Protein AF-A0A2V7RUS8-F1 (afdb_monomer_lite)

Secondary structure (DSSP, 8-state):
--SB-TTSPBPTTHHHHHHHHHHHHHHHHHHHHHHHHHHHHHTT---SSHHHHHHHHHHHHHHHHHHHHTTSHHHHT-S-HHHHHHHHHHHHHHHHHHHHHHHHHHS------------PPP-----SS-HHHHHHHHHHHHHHHHHHHHHHHHHHHTT-S-HHHHHHHHHHHHHHHHHHHS----------------

Foldseek 3Di:
DDQADPVRHGDPPPVVVVVVVVVVVVCCCVVVVVVVVVVVVVVPPDPPVLQVLLLLVLLLQLLVLLLVLCVDPVNCPDPCVVLSVVSNVVSVVVNVVSVVVNVCVVPPDDDDDDDDDDDDDDDDDDPDVCPVVLVSNLVSLVSSLVRSLVSSVVCVVVVSHDPVSNVVVVVVSVVVNVVSVPPDPPPPPPDDDDDDDD

pLDDT: mean 70.86, std 17.41, range [32.34, 95.06]

Radius of gyration: 31.21 Å; chains: 1; bounding box: 88×60×86 Å

Structure (mmCIF, N/CA/C/O backbone):
data_AF-A0A2V7RUS8-F1
#
_entry.id   AF-A0A2V7RUS8-F1
#
loop_
_atom_site.group_PDB
_atom_site.id
_atom_site.type_symbol
_atom_site.label_atom_id
_atom_site.label_alt_id
_atom_site.label_comp_id
_atom_site.label_asym_id
_atom_site.label_entity_id
_atom_site.label_seq_id
_atom_site.pdbx_PDB_ins_code
_atom_site.Cartn_x
_atom_site.Cartn_y
_atom_site.Cartn_z
_atom_site.occupancy
_atom_site.B_iso_or_equiv
_atom_site.auth_seq_id
_atom_site.auth_comp_id
_atom_site.auth_asym_id
_atom_site.auth_atom_id
_atom_site.pdbx_PDB_model_num
ATOM 1 N N . MET A 1 1 ? -19.591 30.022 47.724 1.00 56.00 1 MET A N 1
ATOM 2 C CA . MET A 1 1 ? -20.865 29.609 48.357 1.00 56.00 1 MET A CA 1
ATOM 3 C C . MET A 1 1 ? -20.949 30.233 49.743 1.00 56.00 1 MET A C 1
ATOM 5 O O . MET A 1 1 ? -19.912 30.255 50.400 1.00 56.00 1 MET A O 1
ATOM 9 N N . PRO A 1 2 ? -22.105 30.771 50.169 1.00 53.25 2 PRO A N 1
ATOM 10 C CA . PRO A 1 2 ? -22.238 31.429 51.469 1.00 53.25 2 PRO A CA 1
ATOM 11 C C . PRO A 1 2 ? -22.116 30.406 52.609 1.00 53.25 2 PRO A C 1
ATOM 13 O O . PRO A 1 2 ? -22.630 29.295 52.508 1.00 53.25 2 PRO A O 1
ATOM 16 N N . LEU A 1 3 ? -21.400 30.769 53.676 1.00 57.84 3 LEU A N 1
ATOM 17 C CA . LEU A 1 3 ? -21.149 29.901 54.838 1.00 57.84 3 LEU A CA 1
ATOM 18 C C . LEU A 1 3 ? -22.288 29.958 55.873 1.00 57.84 3 LEU A C 1
ATOM 20 O O . LEU A 1 3 ? -22.379 29.094 56.742 1.00 57.84 3 LEU A O 1
ATOM 24 N N . THR A 1 4 ? -23.172 30.950 55.759 1.00 52.06 4 THR A N 1
ATOM 25 C CA . THR A 1 4 ? -24.230 31.260 56.723 1.00 52.06 4 THR A CA 1
ATOM 26 C C . THR A 1 4 ? -25.514 31.692 56.013 1.00 52.06 4 THR A C 1
ATOM 28 O O . THR A 1 4 ? -25.499 32.192 54.887 1.00 52.06 4 THR A O 1
ATOM 31 N N . THR A 1 5 ? -26.648 31.468 56.673 1.00 59.06 5 THR A N 1
ATOM 32 C CA . THR A 1 5 ? -27.958 32.011 56.278 1.00 59.06 5 THR A CA 1
ATOM 33 C C . THR A 1 5 ? -28.069 33.493 56.666 1.00 59.06 5 THR A C 1
ATOM 35 O O . THR A 1 5 ? -27.255 33.996 57.441 1.00 59.06 5 THR A O 1
ATOM 38 N N . ALA A 1 6 ? -29.093 34.205 56.180 1.00 58.22 6 ALA A N 1
ATOM 39 C CA . ALA A 1 6 ? -29.338 35.615 56.526 1.00 58.22 6 ALA A CA 1
ATOM 40 C C . ALA A 1 6 ? -29.533 35.869 58.041 1.00 58.22 6 ALA A C 1
ATOM 42 O O . ALA A 1 6 ? -29.461 37.008 58.488 1.00 58.22 6 ALA A O 1
ATOM 43 N N . THR A 1 7 ? -29.748 34.811 58.832 1.00 56.00 7 THR A N 1
ATOM 44 C CA . THR A 1 7 ? -29.887 34.828 60.296 1.00 56.00 7 THR A CA 1
ATOM 45 C C . THR A 1 7 ? -28.620 34.375 61.041 1.00 56.00 7 THR A C 1
ATOM 47 O O . THR A 1 7 ? -28.644 34.249 62.261 1.00 56.00 7 THR A O 1
ATOM 50 N N . GLY A 1 8 ? -27.507 34.113 60.340 1.00 60.75 8 GLY A N 1
ATOM 51 C CA . GLY A 1 8 ? -26.228 33.689 60.930 1.00 60.75 8 GLY A CA 1
ATOM 52 C C . GLY A 1 8 ? -26.110 32.189 61.238 1.00 60.75 8 GLY A C 1
ATOM 53 O O . GLY A 1 8 ? -25.028 31.729 61.593 1.00 60.75 8 GLY A O 1
ATOM 54 N N . ALA A 1 9 ? -27.178 31.404 61.058 1.00 60.44 9 ALA A N 1
ATOM 55 C CA . ALA A 1 9 ? -27.149 29.955 61.263 1.00 60.44 9 ALA A CA 1
ATOM 56 C C . ALA A 1 9 ? -26.397 29.227 60.123 1.00 60.44 9 ALA A C 1
ATOM 58 O O . ALA A 1 9 ? -26.471 29.688 58.971 1.00 60.44 9 ALA A O 1
ATOM 59 N N . PRO A 1 10 ? -25.715 28.092 60.399 1.00 65.06 10 PRO A N 1
ATOM 60 C CA . PRO A 1 10 ? -25.088 27.259 59.373 1.00 65.06 10 PRO A CA 1
ATOM 61 C C . PRO A 1 10 ? -26.107 26.840 58.315 1.00 65.06 10 PRO A C 1
ATOM 63 O O . PRO A 1 10 ? -27.246 26.507 58.643 1.00 65.06 10 PRO A O 1
ATOM 66 N N . PHE A 1 11 ? -25.712 26.868 57.042 1.00 59.28 11 PHE A N 1
ATOM 67 C CA . PHE A 1 11 ? -26.622 26.551 55.944 1.00 59.28 11 PHE A CA 1
ATOM 68 C C . PHE A 1 11 ? -27.181 25.119 56.084 1.00 59.28 11 PHE A C 1
ATOM 70 O O . PHE A 1 11 ? -26.395 24.162 56.096 1.00 59.28 11 PHE A O 1
ATOM 77 N N . PRO A 1 12 ? -28.512 24.950 56.203 1.00 66.00 12 PRO A N 1
ATOM 78 C CA . PRO A 1 12 ? -29.113 23.649 56.447 1.00 66.00 12 PRO A CA 1
ATOM 79 C C . PRO A 1 12 ? -28.895 22.718 55.254 1.00 66.00 12 PRO A C 1
ATOM 81 O O . PRO A 1 12 ? -28.926 23.123 54.095 1.00 66.00 12 PRO A O 1
ATOM 84 N N . ALA A 1 13 ? -28.659 21.449 55.567 1.00 65.94 13 ALA A N 1
ATOM 85 C CA . ALA A 1 13 ? -28.463 20.364 54.616 1.00 65.94 13 ALA A CA 1
ATOM 86 C C . ALA A 1 13 ? -27.283 20.497 53.617 1.00 65.94 13 ALA A C 1
ATOM 88 O O . ALA A 1 13 ? -27.269 19.871 52.554 1.00 65.94 13 ALA A O 1
ATOM 89 N N . ARG A 1 14 ? -26.257 21.298 53.946 1.00 71.12 14 ARG A N 1
ATOM 90 C CA . ARG A 1 14 ? -25.062 21.496 53.100 1.00 71.12 14 ARG A CA 1
ATOM 91 C C . ARG A 1 14 ? -24.344 20.188 52.757 1.00 71.12 14 ARG A C 1
ATOM 93 O O . ARG A 1 14 ? -23.914 20.008 51.620 1.00 71.12 14 ARG A O 1
ATOM 100 N N . GLU A 1 15 ? -24.195 19.298 53.733 1.00 77.06 15 GLU A N 1
ATOM 101 C CA . GLU A 1 15 ? -23.528 18.008 53.531 1.00 77.06 15 GLU A CA 1
ATOM 102 C C . GLU A 1 15 ? -24.315 17.122 52.559 1.00 77.06 15 GLU A C 1
ATOM 104 O O . GLU A 1 15 ? -23.714 16.539 51.659 1.00 77.06 15 GLU A O 1
ATOM 109 N N . GLN A 1 16 ? -25.654 17.117 52.639 1.00 85.19 16 GLN A N 1
ATOM 110 C CA . GLN A 1 16 ? -26.503 16.416 51.672 1.00 85.19 16 GLN A CA 1
ATOM 111 C C . GLN A 1 16 ? -26.370 17.010 50.263 1.00 85.19 16 GLN A C 1
ATOM 113 O O . GLN A 1 16 ? -26.278 16.260 49.295 1.00 85.19 16 GLN A O 1
ATOM 118 N N . ILE A 1 17 ? -26.319 18.339 50.122 1.00 84.19 17 ILE A N 1
ATOM 119 C CA . ILE A 1 17 ? -26.185 18.994 48.809 1.00 84.19 17 ILE A CA 1
ATOM 120 C C . ILE A 1 17 ? -24.837 18.666 48.165 1.00 84.19 17 ILE A C 1
ATOM 122 O O . ILE A 1 17 ? -24.788 18.355 46.975 1.00 84.19 17 ILE A O 1
ATOM 126 N N . ILE A 1 18 ? -23.744 18.708 48.933 1.00 84.06 18 ILE A N 1
ATOM 127 C CA . ILE A 1 18 ? -22.408 18.360 48.431 1.00 84.06 18 ILE A CA 1
ATOM 128 C C . ILE A 1 18 ? -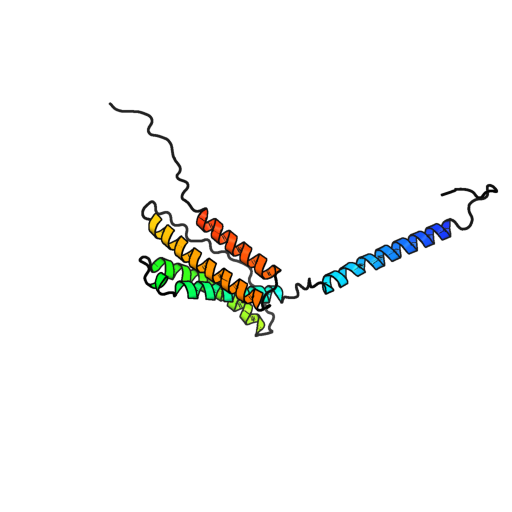22.364 16.888 48.025 1.00 84.06 18 ILE A C 1
ATOM 130 O O . ILE A 1 18 ? -21.864 16.580 46.946 1.00 84.06 18 ILE A O 1
ATOM 134 N N . PHE A 1 19 ? -22.938 16.001 48.839 1.00 87.88 19 PHE A N 1
ATOM 135 C CA . PHE A 1 19 ? -23.022 14.577 48.534 1.00 87.88 19 PHE A CA 1
ATOM 136 C C . PHE A 1 19 ? -23.808 14.312 47.242 1.00 87.88 19 PHE A C 1
ATOM 138 O O . PHE A 1 19 ? -23.308 13.640 46.344 1.00 87.88 19 PHE A O 1
ATOM 145 N N . ILE A 1 20 ? -24.997 14.907 47.097 1.00 90.31 20 ILE A N 1
ATOM 146 C CA . ILE A 1 20 ? -25.827 14.765 45.892 1.00 90.31 20 ILE A CA 1
ATOM 147 C C . ILE A 1 20 ? -25.106 15.339 44.669 1.00 90.31 20 ILE A C 1
ATOM 149 O O . ILE A 1 20 ? -25.063 14.690 43.628 1.00 90.31 20 ILE A O 1
ATOM 153 N N . THR A 1 21 ? -24.488 16.517 44.787 1.00 91.12 21 THR A N 1
ATOM 154 C CA . THR A 1 21 ? -23.749 17.147 43.679 1.00 91.12 21 THR A CA 1
ATOM 155 C C . THR A 1 21 ? -22.555 16.292 43.251 1.00 91.12 21 THR A C 1
ATOM 157 O O . THR A 1 21 ? -22.338 16.100 42.056 1.00 91.12 21 THR A O 1
ATOM 160 N N . PHE A 1 22 ? -21.812 15.727 44.208 1.00 91.31 22 PHE A N 1
ATOM 161 C CA . PHE A 1 22 ? -20.717 14.797 43.933 1.00 91.31 22 PHE A CA 1
ATOM 162 C C . PHE A 1 22 ? -21.213 13.532 43.225 1.00 91.31 22 PHE A C 1
ATOM 164 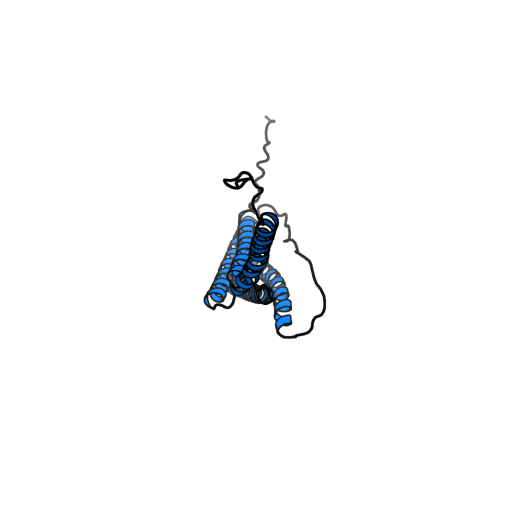O O . PHE A 1 22 ? -20.649 13.156 42.201 1.00 91.31 22 PHE A O 1
ATOM 171 N N . CYS A 1 23 ? -22.292 12.911 43.713 1.00 93.75 23 CYS A N 1
ATOM 172 C CA . CYS A 1 23 ? -22.904 11.751 43.066 1.00 93.75 23 CYS A CA 1
ATOM 173 C C . CYS A 1 23 ? -23.359 12.064 41.637 1.00 93.75 23 CYS A C 1
ATOM 175 O O . CYS A 1 23 ? -23.114 11.263 40.741 1.00 93.75 23 CYS A O 1
ATOM 177 N N . VAL A 1 24 ? -23.976 13.227 41.404 1.00 93.06 24 VAL A N 1
ATOM 178 C CA . VAL A 1 24 ? -24.402 13.657 40.065 1.00 93.06 24 VAL A CA 1
ATOM 179 C C . VAL A 1 24 ? -23.196 13.806 39.139 1.00 93.06 24 VAL A C 1
ATOM 181 O O . VAL A 1 24 ? -23.204 13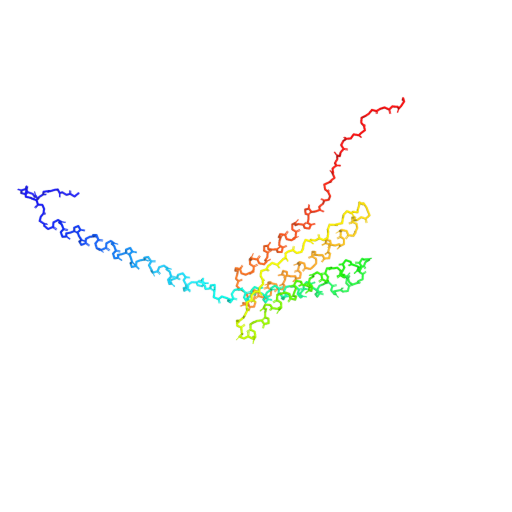.214 38.065 1.00 93.06 24 VAL A O 1
ATOM 184 N N . ILE A 1 25 ? -22.140 14.514 39.559 1.00 91.38 25 ILE A N 1
ATOM 185 C CA . ILE A 1 25 ? -20.908 14.668 38.766 1.00 91.38 25 ILE A CA 1
ATOM 186 C C . ILE A 1 25 ? -20.277 13.299 38.478 1.00 91.38 25 ILE A C 1
ATOM 188 O O . ILE A 1 25 ? -19.949 12.999 37.331 1.00 91.38 25 ILE A O 1
ATOM 192 N N . PHE A 1 26 ? -20.151 12.444 39.494 1.00 89.94 26 PHE A N 1
ATOM 193 C CA . PHE A 1 26 ? -19.573 11.110 39.357 1.00 89.94 26 PHE A CA 1
ATOM 194 C C . PHE A 1 26 ? -20.364 10.257 38.365 1.00 89.94 26 PHE A C 1
ATOM 196 O O . PHE A 1 26 ? -19.780 9.705 37.439 1.00 89.94 26 PHE A O 1
ATOM 203 N N . VAL A 1 27 ? -21.693 10.210 38.492 1.00 89.12 27 VAL A N 1
ATOM 204 C CA . VAL A 1 27 ? -22.563 9.497 37.550 1.00 89.12 27 VAL A CA 1
ATOM 205 C C . VAL A 1 27 ? -22.441 10.095 36.154 1.00 89.12 27 VAL A C 1
ATOM 207 O O . VAL A 1 27 ? -22.305 9.336 35.206 1.00 89.12 27 VAL A O 1
ATOM 210 N N . THR A 1 28 ? -22.410 11.421 35.992 1.00 87.44 28 THR A N 1
ATOM 211 C CA . THR A 1 28 ? -22.243 12.018 34.657 1.00 87.44 28 THR A CA 1
ATOM 212 C C . THR A 1 28 ? -20.909 11.646 34.022 1.00 87.44 28 THR A C 1
ATOM 214 O O . THR A 1 28 ? -20.895 11.280 32.854 1.00 87.44 28 THR A O 1
ATOM 217 N N . LEU A 1 29 ? -19.811 11.633 34.781 1.00 82.56 29 LEU A N 1
ATOM 218 C CA . LEU A 1 29 ? -18.492 11.265 34.264 1.00 82.56 29 LEU A CA 1
ATOM 219 C C . LEU A 1 29 ? -18.396 9.761 33.964 1.00 82.56 29 LEU A C 1
ATOM 221 O O . LEU A 1 29 ? -17.855 9.367 32.931 1.00 82.56 29 LEU A O 1
ATOM 225 N N . VAL A 1 30 ? -18.971 8.920 34.828 1.00 80.81 30 VAL A N 1
ATOM 226 C CA . VAL A 1 30 ? -18.982 7.455 34.687 1.00 80.81 30 VAL A CA 1
ATOM 227 C C . VAL A 1 30 ? -19.970 6.979 33.627 1.00 80.81 30 VAL A C 1
ATOM 229 O O . VAL A 1 30 ? -19.758 5.915 33.064 1.00 80.81 30 VAL A O 1
ATOM 232 N N . LEU A 1 31 ? -21.019 7.742 33.315 1.00 72.50 31 LEU A N 1
ATOM 233 C CA . LEU A 1 31 ? -21.982 7.415 32.260 1.00 72.50 31 LEU A CA 1
ATOM 234 C C . LEU A 1 31 ? -21.555 8.003 30.901 1.00 72.50 31 LEU A C 1
ATOM 236 O O . LEU A 1 31 ? -21.716 7.348 29.873 1.00 72.50 31 LEU A O 1
ATOM 240 N N . GLN A 1 32 ? -20.931 9.189 30.872 1.00 66.75 32 GLN A N 1
ATOM 241 C CA . GLN A 1 32 ? -20.385 9.788 29.642 1.00 66.75 32 GLN A CA 1
ATOM 242 C C . GLN A 1 32 ? -19.122 9.076 29.142 1.00 66.75 32 GLN A C 1
ATOM 244 O O . GLN A 1 32 ? -18.987 8.866 27.936 1.00 66.75 32 GLN A O 1
ATOM 249 N N . GLY A 1 33 ? -18.225 8.651 30.039 1.00 70.50 33 GLY A N 1
ATOM 250 C CA . GLY A 1 33 ? -17.005 7.911 29.685 1.00 70.50 33 GLY A CA 1
ATOM 251 C C . GLY A 1 33 ? -17.248 6.684 28.786 1.00 70.50 33 GLY A C 1
ATOM 252 O O . GLY A 1 33 ? -16.671 6.602 27.700 1.00 70.50 33 GLY A O 1
ATOM 253 N N . PRO A 1 34 ? -18.144 5.754 29.159 1.00 68.38 34 PRO A N 1
ATOM 254 C CA . PRO A 1 34 ? -18.472 4.578 28.364 1.00 68.38 34 PRO A CA 1
ATOM 255 C C . PRO A 1 34 ? -19.447 4.859 27.218 1.00 68.38 34 PRO A C 1
ATOM 257 O O . PRO A 1 34 ? -19.786 3.917 26.519 1.00 68.38 34 PRO A O 1
ATOM 260 N N . THR A 1 35 ? -19.889 6.101 26.981 1.00 65.50 35 THR A N 1
ATOM 261 C CA . THR A 1 35 ? -20.728 6.436 25.812 1.00 65.50 35 THR A CA 1
ATOM 262 C C . THR A 1 35 ? -19.876 6.700 24.560 1.00 65.50 35 THR A C 1
ATOM 264 O O . THR A 1 35 ? -20.297 6.394 23.446 1.00 65.50 35 THR A O 1
ATOM 267 N N . LEU A 1 36 ? -18.632 7.172 24.724 1.00 61.19 36 LEU A N 1
ATOM 268 C CA . LEU A 1 36 ? -17.697 7.387 23.608 1.00 61.19 36 LEU A CA 1
ATOM 269 C C . LEU A 1 36 ? -17.127 6.080 23.033 1.00 61.19 36 LEU A C 1
ATOM 271 O O . LEU A 1 36 ? -16.938 5.978 21.824 1.00 61.19 36 LEU A O 1
ATOM 275 N N . ALA A 1 37 ? -16.893 5.063 23.866 1.00 59.38 37 ALA A N 1
ATOM 276 C CA . ALA A 1 37 ? -16.351 3.773 23.429 1.00 59.38 37 ALA A CA 1
ATOM 277 C C . ALA A 1 37 ? -17.261 2.994 22.440 1.00 59.38 37 ALA A C 1
ATOM 279 O O . ALA A 1 37 ? -16.766 2.567 21.396 1.00 59.38 37 ALA A O 1
ATOM 280 N N . PRO A 1 38 ? -18.574 2.805 22.684 1.00 62.03 38 PRO A N 1
ATOM 281 C CA . PRO A 1 38 ? -19.476 2.156 21.738 1.00 62.03 38 PRO A CA 1
ATOM 282 C C . PRO A 1 38 ? -19.765 3.035 20.518 1.00 62.03 38 PRO A C 1
ATOM 284 O O . PRO A 1 38 ? -19.912 2.492 19.430 1.00 62.03 38 PRO A O 1
ATOM 287 N N . LEU A 1 39 ? -19.770 4.368 20.653 1.00 66.69 39 LEU A N 1
ATOM 288 C CA . LEU A 1 39 ? -19.953 5.283 19.522 1.00 66.69 39 LEU A CA 1
ATOM 289 C C . LEU A 1 39 ? -18.746 5.266 18.567 1.00 66.69 39 LEU A C 1
ATOM 291 O O . LEU A 1 39 ? -18.934 5.225 17.357 1.00 66.69 39 LEU A O 1
ATOM 295 N N . ALA A 1 40 ? -17.517 5.193 19.091 1.00 62.28 40 ALA A N 1
ATOM 296 C CA . ALA A 1 40 ? -16.303 4.991 18.292 1.00 62.28 40 ALA A CA 1
ATOM 297 C C . ALA A 1 40 ? -16.259 3.601 17.626 1.00 62.28 40 ALA A C 1
ATOM 299 O O . ALA A 1 40 ? -15.818 3.474 16.484 1.00 62.28 40 ALA A O 1
ATOM 300 N N . ARG A 1 41 ? -16.771 2.561 18.304 1.00 56.78 41 ARG A N 1
ATOM 301 C CA . ARG A 1 41 ? -16.945 1.220 17.711 1.00 56.78 41 ARG A CA 1
ATOM 302 C C . ARG A 1 41 ? -18.024 1.199 16.626 1.00 56.78 41 ARG A C 1
ATOM 304 O O . ARG A 1 41 ? -17.898 0.437 15.672 1.00 56.78 41 ARG A O 1
ATOM 311 N N . TRP A 1 42 ? -19.060 2.029 16.750 1.00 64.19 42 TRP A N 1
ATOM 312 C CA . TRP A 1 42 ? -20.114 2.186 15.745 1.00 64.19 42 TRP A CA 1
ATOM 313 C C . TRP A 1 42 ? -19.644 3.004 14.532 1.00 64.19 42 TRP A C 1
ATOM 315 O O . TRP A 1 42 ? -20.070 2.730 13.416 1.00 64.19 42 TRP A O 1
ATOM 325 N N . LEU A 1 43 ? -18.691 3.926 14.725 1.00 60.16 43 LEU A N 1
ATOM 326 C CA . LEU A 1 43 ? -18.064 4.727 13.664 1.00 60.16 43 LEU A CA 1
ATOM 327 C C . LEU A 1 43 ? -17.031 3.967 12.803 1.00 60.16 43 LEU A C 1
ATOM 329 O O . LEU A 1 43 ? -16.377 4.579 11.964 1.00 60.16 43 LEU A O 1
ATOM 333 N N . GLY A 1 44 ? -16.875 2.650 12.983 1.00 49.84 44 GLY A N 1
ATOM 334 C CA . GLY A 1 44 ? -16.077 1.820 12.074 1.00 49.84 44 GLY A CA 1
ATOM 335 C C . GLY A 1 44 ? -14.615 1.605 12.466 1.00 49.84 44 GLY A C 1
ATOM 336 O O . GLY A 1 44 ? -13.825 1.195 11.624 1.00 49.84 44 GLY A O 1
ATOM 337 N N . ILE A 1 45 ? -14.233 1.790 13.733 1.00 51.09 45 ILE A N 1
ATOM 338 C CA . ILE A 1 45 ? -12.976 1.214 14.244 1.00 51.09 45 ILE A CA 1
ATOM 339 C C . ILE A 1 45 ? -13.292 -0.183 14.791 1.00 51.09 45 ILE A C 1
ATOM 341 O O . ILE A 1 45 ? -13.445 -0.399 15.993 1.00 51.09 45 ILE A O 1
ATOM 345 N N . ARG A 1 46 ? -13.448 -1.139 13.876 1.00 44.38 46 ARG A N 1
ATOM 346 C CA . ARG A 1 46 ? -13.388 -2.578 14.162 1.00 44.38 46 ARG A CA 1
ATOM 347 C C . ARG A 1 46 ? -12.177 -3.134 13.431 1.00 44.38 46 ARG A C 1
ATOM 349 O O . ARG A 1 46 ? -12.268 -3.533 12.276 1.00 44.38 46 ARG A O 1
ATOM 356 N N . SER A 1 47 ? -11.039 -3.167 14.119 1.00 50.66 47 SER A N 1
ATOM 357 C CA . SER A 1 47 ? -9.881 -3.978 13.736 1.00 50.66 47 SER A CA 1
ATOM 358 C C . SER A 1 47 ? -10.151 -5.456 14.065 1.00 50.66 47 SER A C 1
ATOM 360 O O . SER A 1 47 ? -9.418 -6.078 14.829 1.00 50.66 47 SER A O 1
ATOM 362 N N . ASP A 1 48 ? -11.250 -6.013 13.558 1.00 49.81 48 ASP A N 1
ATOM 363 C CA . ASP A 1 48 ? -11.654 -7.395 13.841 1.00 49.81 48 ASP A CA 1
ATOM 364 C C . ASP A 1 48 ? -11.033 -8.340 12.800 1.00 49.81 48 ASP A C 1
ATOM 366 O O . ASP A 1 48 ? -11.781 -8.946 12.046 1.00 49.81 48 ASP A O 1
ATOM 370 N N . GLY A 1 49 ? -9.700 -8.409 12.661 1.00 57.09 49 GLY A N 1
ATOM 371 C CA . GLY A 1 49 ? -8.983 -9.321 11.733 1.00 57.09 49 GLY A CA 1
ATOM 372 C C . GLY A 1 49 ? -9.222 -9.095 10.227 1.00 57.09 49 GLY A C 1
ATOM 373 O O . GLY A 1 49 ? -8.343 -9.321 9.405 1.00 57.09 49 GLY A O 1
ATOM 374 N N . ARG A 1 50 ? -10.366 -8.517 9.865 1.00 65.06 50 ARG A N 1
ATOM 375 C CA . ARG A 1 50 ? -10.827 -8.208 8.521 1.00 65.06 50 ARG A CA 1
ATOM 376 C C . ARG A 1 50 ? -9.901 -7.218 7.821 1.00 65.06 50 ARG A C 1
ATOM 378 O O . ARG A 1 50 ? -9.706 -7.333 6.624 1.00 65.06 50 ARG A O 1
ATOM 385 N N . ALA A 1 51 ? -9.277 -6.308 8.572 1.00 69.69 51 ALA A N 1
ATOM 386 C CA . ALA A 1 51 ? -8.274 -5.384 8.047 1.00 69.69 51 ALA A CA 1
ATOM 387 C C . ALA A 1 51 ? -6.945 -6.080 7.698 1.00 69.69 51 ALA A C 1
ATOM 389 O O . ALA A 1 51 ? -6.332 -5.739 6.693 1.00 69.69 51 ALA A O 1
ATOM 390 N N . GLU A 1 52 ? -6.502 -7.061 8.494 1.00 73.00 52 GLU A N 1
ATOM 391 C CA . GLU A 1 52 ? -5.286 -7.846 8.202 1.00 73.00 52 GLU A CA 1
ATOM 392 C C . GLU A 1 52 ? -5.503 -8.733 6.977 1.00 73.00 52 GLU A C 1
ATOM 394 O O . GLU A 1 52 ? -4.671 -8.811 6.076 1.00 73.00 52 GLU A O 1
ATOM 399 N N . ASP A 1 53 ? -6.685 -9.330 6.923 1.00 76.00 53 ASP A N 1
ATOM 400 C CA . ASP A 1 53 ? -7.199 -10.080 5.798 1.00 76.00 53 ASP A CA 1
ATOM 401 C C . ASP A 1 53 ? -7.257 -9.203 4.530 1.00 76.00 53 ASP A C 1
ATOM 403 O O . ASP A 1 53 ? -6.725 -9.570 3.483 1.00 76.00 53 ASP A O 1
ATOM 407 N N . GLU A 1 54 ? -7.938 -8.053 4.587 1.00 83.44 54 GLU A N 1
ATOM 408 C CA . GLU A 1 54 ? -8.042 -7.099 3.470 1.00 83.44 54 GLU A CA 1
ATOM 409 C C . GLU A 1 54 ? -6.654 -6.641 3.008 1.00 83.44 54 GLU A C 1
ATOM 411 O O . GLU A 1 54 ? -6.400 -6.559 1.806 1.00 83.44 54 GLU A O 1
ATOM 416 N N . GLU A 1 55 ? -5.730 -6.418 3.945 1.00 86.38 55 GLU A N 1
ATOM 417 C CA . GLU A 1 55 ? -4.338 -6.084 3.657 1.00 86.38 55 GLU A CA 1
ATOM 418 C C . GLU A 1 55 ? -3.610 -7.217 2.917 1.00 86.38 55 GLU A C 1
ATOM 420 O O . GLU A 1 55 ? -2.923 -6.946 1.927 1.00 86.38 55 GLU A O 1
ATOM 425 N N . ALA A 1 56 ? -3.774 -8.477 3.328 1.00 86.06 56 ALA A N 1
ATOM 426 C CA . ALA A 1 56 ? -3.163 -9.621 2.648 1.00 86.06 56 ALA A CA 1
ATOM 427 C C . ALA A 1 56 ? -3.660 -9.752 1.198 1.00 86.06 56 ALA A C 1
ATOM 429 O O . ALA A 1 56 ? -2.845 -9.860 0.272 1.00 86.06 56 ALA A O 1
ATOM 430 N N . HIS A 1 57 ? -4.975 -9.653 0.991 1.00 87.94 57 HIS A N 1
ATOM 431 C CA . HIS A 1 57 ? -5.593 -9.680 -0.334 1.00 87.94 57 HIS A CA 1
ATOM 432 C C . HIS A 1 57 ? -5.113 -8.525 -1.224 1.00 87.94 57 HIS A C 1
ATOM 434 O O . HIS A 1 57 ? -4.727 -8.726 -2.381 1.00 87.94 57 HIS A O 1
ATOM 440 N N . ALA A 1 58 ? -5.074 -7.311 -0.669 1.00 90.69 58 ALA A N 1
ATOM 441 C CA . ALA A 1 58 ? -4.602 -6.120 -1.362 1.00 90.69 58 ALA A CA 1
ATOM 442 C C . ALA A 1 58 ? -3.134 -6.248 -1.783 1.00 90.69 58 ALA A C 1
ATOM 444 O O . ALA A 1 58 ? -2.782 -5.969 -2.932 1.00 90.69 58 ALA A O 1
ATOM 445 N N . ARG A 1 59 ? -2.266 -6.715 -0.874 1.00 90.25 59 ARG A N 1
ATOM 446 C CA . ARG A 1 59 ? -0.833 -6.900 -1.144 1.00 90.25 59 ARG A CA 1
ATOM 447 C C . ARG A 1 59 ? -0.578 -7.994 -2.177 1.00 90.25 59 ARG A C 1
ATOM 449 O O . ARG A 1 59 ? 0.334 -7.840 -2.992 1.00 90.25 59 ARG A O 1
ATOM 456 N N . LEU A 1 60 ? -1.361 -9.074 -2.167 1.00 90.25 60 LEU A N 1
ATOM 457 C CA . LEU A 1 60 ? -1.277 -10.121 -3.184 1.00 90.25 60 LEU A CA 1
ATOM 458 C C . LEU A 1 60 ? -1.657 -9.575 -4.564 1.00 90.25 60 LEU A C 1
ATOM 460 O O . LEU A 1 60 ? -0.856 -9.663 -5.494 1.00 90.25 60 LEU A O 1
ATOM 464 N N . THR A 1 61 ? -2.825 -8.943 -4.668 1.00 92.12 61 THR A N 1
ATOM 465 C CA . THR A 1 61 ? -3.348 -8.388 -5.925 1.00 92.12 61 THR A CA 1
ATOM 466 C C . THR A 1 61 ? -2.409 -7.330 -6.507 1.00 92.12 61 THR A C 1
ATOM 468 O O . THR A 1 61 ? -2.083 -7.364 -7.695 1.00 92.12 61 THR A O 1
ATOM 471 N N . ALA A 1 62 ? -1.887 -6.429 -5.667 1.00 91.88 62 ALA A N 1
ATOM 472 C CA . ALA A 1 62 ? -0.896 -5.443 -6.085 1.00 91.88 62 ALA A CA 1
ATOM 473 C C . ALA A 1 62 ? 0.378 -6.118 -6.626 1.00 91.88 62 ALA A C 1
ATOM 475 O O . ALA A 1 62 ? 0.852 -5.777 -7.711 1.00 91.88 62 ALA A O 1
ATOM 476 N N . ALA A 1 63 ? 0.914 -7.119 -5.916 1.00 89.75 63 ALA A N 1
ATOM 477 C CA . ALA A 1 63 ? 2.109 -7.839 -6.353 1.00 89.75 63 ALA A CA 1
ATOM 478 C C . ALA A 1 63 ? 1.896 -8.584 -7.684 1.00 89.75 63 ALA A C 1
ATOM 480 O O . ALA A 1 63 ? 2.801 -8.614 -8.523 1.00 89.75 63 ALA A O 1
ATOM 481 N N . GLU A 1 64 ? 0.716 -9.165 -7.900 1.00 91.00 64 GLU A N 1
ATOM 482 C CA . GLU A 1 64 ? 0.339 -9.803 -9.164 1.00 91.00 64 GLU A CA 1
ATOM 483 C C . GLU A 1 64 ? 0.241 -8.793 -10.311 1.00 91.00 64 GLU A C 1
ATOM 485 O O . GLU A 1 64 ? 0.775 -9.048 -11.394 1.00 91.00 64 GLU A O 1
ATOM 490 N N . ALA A 1 65 ? -0.347 -7.620 -10.067 1.00 93.94 65 ALA A N 1
ATOM 491 C CA . ALA A 1 65 ? -0.398 -6.534 -11.042 1.00 93.94 65 ALA A CA 1
ATOM 492 C C . ALA A 1 65 ? 1.008 -6.049 -11.437 1.00 93.94 65 ALA A C 1
ATOM 494 O O . ALA A 1 65 ? 1.308 -5.916 -12.627 1.00 93.94 65 ALA A O 1
ATOM 495 N N . GLY A 1 66 ? 1.910 -5.882 -10.464 1.00 91.06 66 GLY A N 1
ATOM 496 C CA . GLY A 1 66 ? 3.316 -5.554 -10.718 1.00 91.06 66 GLY A CA 1
ATOM 497 C C . GLY A 1 66 ? 4.035 -6.625 -11.548 1.00 91.06 66 GLY A C 1
ATOM 498 O O . GLY A 1 66 ? 4.759 -6.312 -12.496 1.00 91.06 66 GLY A O 1
ATOM 499 N N . LEU A 1 67 ? 3.809 -7.909 -11.247 1.00 89.69 67 LEU A N 1
ATOM 500 C CA . LEU A 1 67 ? 4.363 -9.026 -12.021 1.00 89.69 67 LEU A CA 1
ATOM 501 C C . LEU A 1 67 ? 3.819 -9.075 -13.453 1.00 89.69 67 LEU A C 1
ATOM 503 O O . LEU A 1 67 ? 4.585 -9.351 -14.380 1.00 89.69 67 LEU A O 1
ATOM 507 N N . LYS A 1 68 ? 2.525 -8.797 -13.641 1.00 91.31 68 LYS A N 1
ATOM 508 C CA . LYS A 1 68 ? 1.888 -8.709 -14.960 1.00 91.31 68 LYS A CA 1
ATOM 509 C C . LYS A 1 68 ? 2.492 -7.571 -15.783 1.00 91.31 68 LYS A C 1
ATOM 511 O O . LYS A 1 68 ? 2.778 -7.771 -16.960 1.00 91.31 68 LYS A O 1
ATOM 516 N N . ALA A 1 69 ? 2.774 -6.426 -15.161 1.00 90.12 69 ALA A N 1
ATOM 517 C CA . ALA A 1 69 ? 3.424 -5.296 -15.824 1.00 90.12 69 ALA A CA 1
ATOM 518 C C . ALA A 1 69 ? 4.841 -5.634 -16.326 1.00 90.12 69 ALA A C 1
ATOM 520 O O . ALA A 1 69 ? 5.202 -5.257 -17.440 1.00 90.12 69 ALA A O 1
ATOM 521 N N . LEU A 1 70 ? 5.619 -6.427 -15.575 1.00 86.25 70 LEU A N 1
ATOM 522 C CA . LEU A 1 70 ? 6.922 -6.946 -16.032 1.00 86.25 70 LEU A CA 1
ATOM 523 C C . LEU A 1 70 ? 6.839 -7.984 -17.164 1.00 86.25 70 LEU A C 1
ATOM 525 O O . LEU A 1 70 ? 7.870 -8.370 -17.723 1.00 86.25 70 LEU A O 1
ATOM 529 N N . GLY A 1 71 ? 5.650 -8.526 -17.422 1.00 81.19 71 GLY A N 1
ATOM 530 C CA . GLY A 1 71 ? 5.376 -9.432 -18.536 1.00 81.19 71 GLY A CA 1
ATOM 531 C C . GLY A 1 71 ? 4.949 -8.707 -19.812 1.00 81.19 71 GLY A C 1
ATOM 532 O O . GLY A 1 71 ? 4.683 -9.366 -20.812 1.00 81.19 71 GLY A O 1
ATOM 533 N N . SER A 1 72 ? 4.863 -7.372 -19.792 1.00 80.31 72 SER A N 1
ATOM 534 C CA . SER A 1 72 ? 4.585 -6.582 -20.992 1.00 80.31 72 SER A CA 1
ATOM 535 C C . SER A 1 72 ? 5.694 -6.759 -22.037 1.00 80.31 72 SER A C 1
ATOM 537 O O . SER A 1 72 ? 6.850 -7.037 -21.699 1.00 80.31 72 SER A O 1
ATOM 539 N N . ALA A 1 73 ? 5.339 -6.621 -23.318 1.00 64.31 73 ALA A N 1
ATOM 540 C CA . ALA A 1 73 ? 6.278 -6.788 -24.429 1.00 64.31 73 ALA A CA 1
ATOM 541 C C . ALA A 1 73 ? 7.480 -5.831 -24.315 1.00 64.31 73 ALA A C 1
ATOM 543 O O . ALA A 1 73 ? 8.612 -6.252 -24.517 1.00 64.31 73 ALA A O 1
ATOM 544 N N . GLU A 1 74 ? 7.236 -4.594 -23.873 1.00 70.25 74 GLU A N 1
ATOM 545 C CA . GLU A 1 74 ? 8.252 -3.555 -23.661 1.00 70.25 74 GLU A CA 1
ATOM 546 C C . GLU A 1 74 ? 9.326 -3.965 -22.640 1.00 70.25 74 GLU A C 1
ATOM 548 O O . GLU A 1 74 ? 10.509 -3.711 -22.835 1.00 70.25 74 GLU A O 1
ATOM 553 N N . VAL A 1 75 ? 8.935 -4.664 -21.572 1.00 72.38 75 VAL A N 1
ATOM 554 C CA . VAL A 1 75 ? 9.870 -5.153 -20.548 1.00 72.38 75 VAL A CA 1
ATOM 555 C C . VAL A 1 75 ? 10.499 -6.494 -20.939 1.00 72.38 75 VAL A C 1
ATOM 557 O O . VAL A 1 75 ? 11.616 -6.816 -20.532 1.00 72.38 75 VAL A O 1
ATOM 560 N N . THR A 1 76 ? 9.778 -7.304 -21.713 1.00 70.00 76 THR A N 1
ATOM 561 C CA . THR A 1 76 ? 10.239 -8.628 -22.150 1.00 70.00 76 THR A CA 1
ATOM 562 C C . THR A 1 76 ? 11.344 -8.530 -23.199 1.00 70.00 76 THR A C 1
ATOM 564 O O . THR A 1 76 ? 12.234 -9.377 -23.193 1.00 70.00 76 THR A O 1
ATOM 567 N N . ASP A 1 77 ? 11.325 -7.483 -24.024 1.00 73.38 77 ASP A N 1
ATOM 568 C CA . ASP A 1 77 ? 12.335 -7.202 -25.054 1.00 73.38 77 ASP A CA 1
ATOM 569 C C . ASP A 1 77 ? 13.484 -6.298 -24.550 1.00 73.38 77 ASP A C 1
ATOM 571 O O . ASP A 1 77 ? 14.267 -5.748 -25.323 1.00 73.38 77 ASP A O 1
ATOM 575 N N . SER A 1 78 ? 13.594 -6.115 -23.227 1.00 76.25 78 SER A N 1
ATOM 576 C CA . SER A 1 78 ? 14.662 -5.316 -22.617 1.00 76.25 78 SER A CA 1
ATOM 577 C C . SER A 1 78 ? 16.044 -5.937 -22.863 1.00 76.25 78 SER A C 1
ATOM 579 O O . SER A 1 78 ? 16.226 -7.155 -22.790 1.00 76.25 78 SER A O 1
ATOM 581 N N . GLN A 1 79 ? 17.054 -5.077 -23.047 1.00 77.88 79 GLN A N 1
ATOM 582 C CA . GLN A 1 79 ? 18.470 -5.464 -23.144 1.00 77.88 79 GLN A CA 1
ATOM 583 C C . GLN A 1 79 ? 19.004 -6.193 -21.900 1.00 77.88 79 GLN A C 1
ATOM 585 O O . GLN A 1 79 ? 20.069 -6.805 -21.976 1.00 77.88 79 GLN A O 1
ATOM 590 N N . TYR A 1 80 ? 18.286 -6.143 -20.773 1.00 78.69 80 TYR A N 1
ATOM 591 C CA . TYR A 1 80 ? 18.709 -6.727 -19.499 1.00 78.69 80 TYR A CA 1
ATOM 592 C C . TYR A 1 80 ? 17.646 -7.690 -18.928 1.00 78.69 80 TYR A C 1
ATOM 594 O O . TYR A 1 80 ? 17.039 -7.427 -17.880 1.00 78.69 80 TYR A O 1
ATOM 602 N N . PRO A 1 81 ? 17.395 -8.846 -19.576 1.00 78.62 81 PRO A N 1
ATOM 603 C CA . PRO A 1 81 ? 16.371 -9.802 -19.145 1.00 78.62 81 PRO A CA 1
ATOM 604 C C . PRO A 1 81 ? 16.647 -10.410 -17.757 1.00 78.62 81 PRO A C 1
ATOM 606 O O . PRO A 1 81 ? 15.739 -10.941 -17.107 1.00 78.62 81 PRO A O 1
ATOM 609 N N . GLU A 1 82 ? 17.889 -10.347 -17.271 1.00 77.62 82 GLU A N 1
ATOM 610 C CA . GLU A 1 82 ? 18.265 -10.722 -15.909 1.00 77.62 82 GLU A CA 1
ATOM 611 C C . GLU A 1 82 ? 17.604 -9.842 -14.844 1.00 77.62 82 GLU A C 1
ATOM 613 O O . GLU A 1 82 ? 17.183 -10.369 -13.813 1.00 77.62 82 GLU A O 1
ATOM 618 N N . ILE A 1 83 ? 17.419 -8.546 -15.116 1.00 81.12 83 ILE A N 1
ATOM 619 C CA . ILE A 1 83 ? 16.763 -7.602 -14.204 1.00 81.12 83 ILE A CA 1
ATOM 620 C C . ILE A 1 83 ? 15.280 -7.961 -14.069 1.00 81.12 83 ILE A C 1
ATOM 622 O O . ILE A 1 83 ? 14.757 -8.076 -12.957 1.00 81.12 83 ILE A O 1
ATOM 626 N N . ALA A 1 84 ? 14.618 -8.249 -15.195 1.00 81.06 84 ALA A N 1
ATOM 627 C CA . ALA A 1 84 ? 13.242 -8.745 -15.226 1.00 81.06 84 ALA A CA 1
ATOM 628 C C . ALA A 1 84 ? 13.084 -10.025 -14.404 1.00 81.06 84 ALA A C 1
ATOM 630 O O . ALA A 1 84 ? 12.160 -10.158 -13.600 1.00 81.06 84 ALA A O 1
ATOM 631 N N . ARG A 1 85 ? 14.003 -10.976 -14.590 1.00 79.81 85 ARG A N 1
ATOM 632 C CA . ARG A 1 85 ? 13.990 -12.260 -13.886 1.00 79.81 85 ARG A CA 1
ATOM 633 C C . ARG A 1 85 ? 14.173 -12.076 -12.383 1.00 79.81 85 ARG A C 1
ATOM 635 O O . ARG A 1 85 ? 13.413 -12.666 -11.614 1.00 79.81 85 ARG A O 1
ATOM 642 N N . TYR A 1 86 ? 15.126 -11.236 -11.984 1.00 79.56 86 TYR A N 1
ATOM 643 C CA . TYR A 1 86 ? 15.395 -10.906 -10.589 1.00 79.56 86 TYR A CA 1
ATOM 644 C C . TYR A 1 86 ? 14.167 -10.284 -9.911 1.00 79.56 86 TYR A C 1
ATOM 646 O O . TYR A 1 86 ? 13.697 -10.795 -8.889 1.00 79.56 86 TYR A O 1
ATOM 654 N N . LEU A 1 87 ? 13.583 -9.242 -10.516 1.00 81.19 87 LEU A N 1
ATOM 655 C CA . LEU A 1 87 ? 12.383 -8.589 -9.992 1.00 81.19 87 LEU A CA 1
ATOM 656 C C . LEU A 1 87 ? 11.209 -9.574 -9.898 1.00 81.19 87 LEU A C 1
ATOM 658 O O . LEU A 1 87 ? 10.571 -9.669 -8.848 1.00 81.19 87 LEU A O 1
ATOM 662 N N . ARG A 1 88 ? 10.968 -10.396 -10.930 1.00 81.88 88 ARG A N 1
ATOM 663 C CA . ARG A 1 88 ? 9.918 -11.430 -10.889 1.00 81.88 88 ARG A CA 1
ATOM 664 C C . ARG A 1 88 ? 10.125 -12.423 -9.747 1.00 81.88 88 ARG A C 1
ATOM 666 O O . ARG A 1 88 ? 9.166 -12.755 -9.054 1.00 81.88 88 ARG A O 1
ATOM 673 N N . GLN A 1 89 ? 11.347 -12.914 -9.545 1.00 77.31 89 GLN A N 1
ATOM 674 C CA . GLN A 1 89 ? 11.644 -13.883 -8.489 1.00 77.31 89 GLN A CA 1
ATOM 675 C C . GLN A 1 89 ? 11.408 -13.281 -7.100 1.00 77.31 89 GLN A C 1
ATOM 677 O O . GLN A 1 89 ? 10.687 -13.872 -6.292 1.00 77.31 89 GLN A O 1
ATOM 682 N N . ARG A 1 90 ? 11.940 -12.079 -6.856 1.00 80.38 90 ARG A N 1
ATOM 683 C CA . ARG A 1 90 ? 11.765 -11.343 -5.596 1.00 80.38 90 ARG A CA 1
ATOM 684 C C . ARG A 1 90 ? 10.287 -11.078 -5.295 1.00 80.38 90 ARG A C 1
ATOM 686 O O . ARG A 1 90 ? 9.830 -11.296 -4.174 1.00 80.38 90 ARG A O 1
ATOM 693 N N . HIS A 1 91 ? 9.518 -10.642 -6.291 1.00 79.06 91 HIS A N 1
ATOM 694 C CA . HIS A 1 91 ? 8.096 -10.342 -6.120 1.00 79.06 91 HIS A CA 1
ATOM 695 C C . HIS A 1 91 ? 7.228 -11.585 -5.952 1.00 79.06 91 HIS A C 1
ATOM 697 O O . HIS A 1 91 ? 6.347 -11.581 -5.100 1.00 79.06 91 HIS A O 1
ATOM 703 N N . ARG A 1 92 ? 7.512 -12.682 -6.662 1.00 81.44 92 ARG A N 1
ATOM 704 C CA . ARG A 1 92 ? 6.815 -13.960 -6.445 1.00 81.44 92 ARG A CA 1
ATOM 705 C C . ARG A 1 92 ? 7.029 -14.496 -5.035 1.00 81.44 92 ARG A C 1
ATOM 707 O O . ARG A 1 92 ? 6.093 -15.014 -4.439 1.00 81.44 92 ARG A O 1
ATOM 714 N N . GLN A 1 93 ? 8.233 -14.356 -4.480 1.00 76.81 93 GLN A N 1
ATOM 715 C CA . GLN A 1 93 ? 8.491 -14.730 -3.087 1.00 76.81 93 GLN A CA 1
ATOM 716 C C . GLN A 1 93 ? 7.701 -13.861 -2.098 1.00 76.81 93 GLN A C 1
ATOM 718 O O . GLN A 1 93 ? 7.186 -14.382 -1.112 1.00 76.81 93 GLN A O 1
ATOM 723 N N . ARG A 1 94 ? 7.568 -12.550 -2.353 1.00 76.06 94 ARG A N 1
ATOM 724 C CA . ARG A 1 94 ? 6.686 -11.667 -1.565 1.00 76.06 94 ARG A CA 1
ATOM 725 C C . ARG A 1 94 ? 5.218 -12.089 -1.687 1.00 76.06 94 ARG A C 1
ATOM 727 O O . ARG A 1 94 ? 4.585 -12.319 -0.665 1.00 76.06 94 ARG A O 1
ATOM 734 N N . ALA A 1 95 ? 4.713 -12.259 -2.907 1.00 79.19 95 ALA A N 1
ATOM 735 C CA . ALA A 1 95 ? 3.330 -12.647 -3.183 1.00 79.19 95 ALA A CA 1
ATOM 736 C C . ALA A 1 95 ? 2.957 -13.982 -2.524 1.00 79.19 95 ALA A C 1
ATOM 738 O O . ALA A 1 95 ? 1.920 -14.075 -1.884 1.00 79.19 95 ALA A O 1
ATOM 739 N N . ARG A 1 96 ? 3.838 -14.993 -2.578 1.00 77.19 96 ARG A N 1
ATOM 740 C CA . ARG A 1 96 ? 3.615 -16.295 -1.921 1.00 77.19 96 ARG A CA 1
ATOM 741 C C . ARG A 1 96 ? 3.394 -16.185 -0.413 1.00 77.19 96 ARG A C 1
ATOM 743 O O . ARG A 1 96 ? 2.617 -16.961 0.128 1.00 77.19 96 ARG A O 1
ATOM 750 N N . ARG A 1 97 ? 4.061 -15.243 0.262 1.00 75.44 97 ARG A N 1
ATOM 751 C CA . ARG A 1 97 ? 3.883 -15.026 1.706 1.00 75.44 97 ARG A CA 1
ATOM 752 C C . ARG A 1 97 ? 2.491 -14.485 2.025 1.00 75.44 97 ARG A C 1
ATOM 754 O O . ARG A 1 97 ? 1.851 -14.993 2.935 1.00 75.44 97 ARG A O 1
ATOM 761 N N . TRP A 1 98 ? 2.015 -13.523 1.238 1.00 77.00 98 TRP A N 1
ATOM 762 C CA . TRP A 1 98 ? 0.666 -12.967 1.382 1.00 77.00 98 TRP A CA 1
ATOM 763 C C . TRP A 1 98 ? -0.412 -13.959 0.940 1.00 77.00 98 TRP A C 1
ATOM 765 O O . TRP A 1 98 ? -1.405 -14.119 1.633 1.00 77.00 98 TRP A O 1
ATOM 775 N N . ALA A 1 99 ? -0.175 -14.729 -0.125 1.00 74.06 99 ALA A N 1
ATOM 776 C CA . ALA A 1 99 ? -1.063 -15.812 -0.546 1.00 74.06 99 ALA A CA 1
ATOM 777 C C . ALA A 1 99 ? -1.201 -16.910 0.522 1.00 74.06 99 ALA A C 1
ATOM 779 O O . ALA A 1 99 ? -2.279 -17.465 0.698 1.00 74.06 99 ALA A O 1
ATOM 780 N N . ALA A 1 100 ? -0.133 -17.207 1.268 1.00 72.69 100 ALA A N 1
ATOM 781 C CA . ALA A 1 100 ? -0.185 -18.142 2.389 1.00 72.69 100 ALA A CA 1
ATOM 782 C C . ALA A 1 100 ? -0.939 -17.588 3.610 1.00 72.69 100 ALA A C 1
ATOM 784 O O . ALA A 1 100 ? -1.330 -18.372 4.467 1.00 72.69 100 ALA A O 1
ATOM 785 N N . GLN A 1 101 ? -1.121 -16.268 3.721 1.00 68.62 101 GLN A N 1
ATOM 786 C CA . GLN A 1 101 ? -2.006 -15.651 4.716 1.00 68.62 101 GLN A CA 1
ATOM 787 C C . GLN A 1 101 ? -3.452 -15.642 4.211 1.00 68.62 101 GLN A C 1
ATOM 789 O O . GLN A 1 101 ? -4.337 -16.100 4.921 1.00 68.62 101 GLN A O 1
ATOM 794 N N . GLU A 1 102 ? -3.670 -15.261 2.951 1.00 67.00 102 GLU A N 1
ATOM 795 C CA . GLU A 1 102 ? -4.975 -15.301 2.278 1.00 67.00 102 GLU A CA 1
ATOM 796 C C . GLU A 1 102 ? -5.587 -16.710 2.285 1.00 67.00 102 GLU A C 1
ATOM 798 O O . GLU A 1 102 ? -6.767 -16.879 2.571 1.00 67.00 102 GLU A O 1
ATOM 803 N N . ALA A 1 103 ? -4.785 -17.752 2.042 1.00 61.81 103 ALA A N 1
ATOM 804 C CA . ALA A 1 103 ? -5.241 -19.141 2.095 1.00 61.81 103 ALA A CA 1
ATOM 805 C C . ALA A 1 103 ? -5.767 -19.548 3.486 1.00 61.81 103 ALA A C 1
ATOM 807 O O . ALA A 1 103 ? -6.625 -20.425 3.569 1.00 61.81 103 ALA A O 1
ATOM 808 N N . ARG A 1 104 ? -5.325 -18.884 4.570 1.00 61.81 104 ARG A N 1
ATOM 809 C CA . ARG A 1 104 ? -5.859 -19.099 5.929 1.00 61.81 104 ARG A CA 1
ATOM 810 C C . ARG A 1 104 ? -7.290 -18.578 6.084 1.00 61.81 104 ARG A C 1
ATOM 812 O O . ARG A 1 104 ? -7.993 -19.056 6.966 1.00 61.81 104 ARG A O 1
ATOM 819 N N . ARG A 1 105 ? -7.762 -17.670 5.214 1.00 59.91 105 ARG A N 1
ATOM 820 C CA . ARG A 1 105 ? -9.179 -17.253 5.173 1.00 59.91 105 ARG A CA 1
ATOM 821 C C . ARG A 1 105 ? -10.111 -18.405 4.792 1.00 59.91 105 ARG A C 1
ATOM 823 O O . ARG A 1 105 ? -11.244 -18.453 5.264 1.00 59.91 105 ARG A O 1
ATOM 830 N N . LEU A 1 106 ? -9.657 -19.314 3.924 1.00 57.28 106 LEU A N 1
ATOM 831 C CA . LEU A 1 106 ? -10.482 -20.405 3.390 1.00 57.28 106 LEU A CA 1
ATOM 832 C C . LEU A 1 106 ? -10.541 -21.630 4.315 1.00 57.28 106 LEU A C 1
ATOM 834 O O . LEU A 1 106 ? -11.464 -22.430 4.183 1.00 57.28 106 LEU A O 1
ATOM 838 N N . ASP A 1 107 ? -9.602 -21.766 5.254 1.00 54.25 107 ASP A N 1
ATOM 839 C CA . ASP A 1 107 ? -9.462 -22.948 6.107 1.00 54.25 107 ASP A CA 1
ATOM 840 C C . ASP A 1 107 ? -9.449 -22.522 7.589 1.00 54.25 107 ASP A C 1
ATOM 842 O O . ASP A 1 107 ? -8.435 -22.070 8.117 1.00 54.25 107 ASP A O 1
ATOM 846 N N . HIS A 1 108 ? -10.603 -22.601 8.266 1.00 49.69 108 HIS A N 1
ATOM 847 C CA . HIS A 1 108 ? -10.784 -22.261 9.690 1.00 49.69 108 HIS A CA 1
ATOM 848 C C . HIS A 1 108 ? -10.045 -23.247 10.627 1.00 49.69 108 HIS A C 1
ATOM 850 O O . HIS A 1 108 ? -10.661 -23.988 11.396 1.00 49.69 108 HIS A O 1
ATOM 856 N N . ARG A 1 109 ? -8.710 -23.250 10.614 1.00 43.38 109 ARG A N 1
ATOM 857 C CA . ARG A 1 109 ? -7.889 -23.907 11.638 1.00 43.38 109 ARG A CA 1
ATOM 858 C C . ARG A 1 109 ? -6.915 -22.910 12.262 1.00 43.38 109 ARG A C 1
ATOM 860 O O . ARG A 1 109 ? -6.042 -22.408 11.556 1.00 43.38 109 ARG A O 1
ATOM 867 N N . PRO A 1 110 ? -7.005 -22.649 13.578 1.00 43.69 110 PRO A N 1
ATOM 868 C CA . PRO A 1 110 ? -5.949 -21.936 14.264 1.00 43.69 110 PRO A CA 1
ATOM 869 C C . PRO A 1 110 ? -4.806 -22.925 14.485 1.00 43.69 110 PRO A C 1
ATOM 871 O O . PRO A 1 110 ? -4.991 -23.951 15.139 1.00 43.69 110 PRO A O 1
ATOM 874 N N . ASP A 1 111 ? -3.641 -22.636 13.918 1.00 41.34 111 ASP A N 1
ATOM 875 C CA . ASP A 1 111 ? -2.396 -23.075 14.532 1.00 41.34 111 ASP A CA 1
ATOM 876 C C . ASP A 1 111 ? -1.236 -22.130 14.209 1.00 41.34 111 ASP A C 1
ATOM 878 O O . ASP A 1 111 ? -1.237 -21.394 13.217 1.00 41.34 111 ASP A O 1
ATOM 882 N N . GLU A 1 112 ? -0.301 -22.127 15.146 1.00 47.50 112 GLU A N 1
ATOM 883 C CA . GLU A 1 112 ? 0.645 -21.072 15.477 1.00 47.50 112 GLU A CA 1
ATOM 884 C C . GLU A 1 112 ? 1.703 -20.736 14.403 1.00 47.50 112 GLU A C 1
ATOM 886 O O . GLU A 1 112 ? 2.103 -21.551 13.575 1.00 47.50 112 GLU A O 1
ATOM 891 N N . ALA A 1 113 ? 2.227 -19.510 14.542 1.00 43.88 113 ALA A N 1
ATOM 892 C CA . ALA A 1 113 ? 3.529 -19.012 14.083 1.00 43.88 113 ALA A CA 1
ATOM 893 C C . ALA A 1 113 ? 3.726 -18.650 12.590 1.00 43.88 113 ALA A C 1
ATOM 895 O O . ALA A 1 113 ? 3.536 -19.434 11.664 1.00 43.88 113 ALA A O 1
ATOM 896 N N . ALA A 1 114 ? 4.208 -17.425 12.352 1.00 40.66 114 ALA A N 1
ATOM 897 C CA . ALA A 1 114 ? 5.641 -17.183 12.131 1.00 40.66 114 ALA A CA 1
ATOM 898 C C . ALA A 1 114 ? 5.895 -15.675 11.946 1.00 40.66 114 ALA A C 1
ATOM 900 O O . ALA A 1 114 ? 5.564 -15.084 10.917 1.00 40.66 114 ALA A O 1
ATOM 901 N N . HIS A 1 115 ? 6.476 -15.060 12.976 1.00 39.38 115 HIS A N 1
ATOM 902 C CA . HIS A 1 115 ? 7.193 -13.794 12.861 1.00 39.38 115 HIS A CA 1
ATOM 903 C C . HIS A 1 115 ? 8.480 -13.995 12.031 1.00 39.38 115 HIS A C 1
ATOM 905 O O . HIS A 1 115 ? 9.049 -15.081 12.026 1.00 39.38 115 HIS A O 1
ATOM 911 N N . GLU A 1 116 ? 8.934 -12.902 11.407 1.00 35.38 116 GLU A N 1
ATOM 912 C CA . GLU A 1 116 ? 10.285 -12.650 10.864 1.00 35.38 116 GLU A CA 1
ATOM 913 C C . GLU A 1 116 ? 10.693 -13.242 9.497 1.00 35.38 116 GLU A C 1
ATOM 915 O O . GLU A 1 116 ? 10.763 -14.444 9.274 1.00 35.38 116 GLU A O 1
ATOM 920 N N . HIS A 1 117 ? 11.053 -12.351 8.560 1.00 32.34 117 HIS A N 1
ATOM 921 C CA . HIS A 1 117 ? 12.453 -12.042 8.205 1.00 32.34 117 HIS A CA 1
ATOM 922 C C 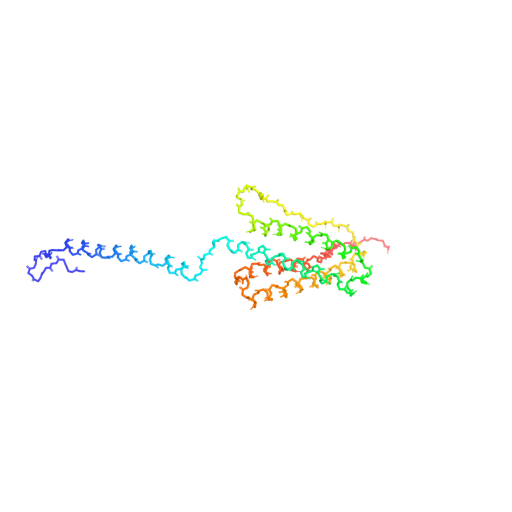. HIS A 1 117 ? 12.480 -11.109 6.971 1.00 32.34 117 HIS A C 1
ATOM 924 O O . HIS A 1 117 ? 11.961 -11.431 5.893 1.00 32.34 117 HIS A O 1
ATOM 930 N N . PHE A 1 118 ? 13.071 -9.920 7.123 1.00 33.91 118 PHE A N 1
ATOM 931 C CA . PHE A 1 118 ? 13.355 -8.993 6.026 1.00 33.91 118 PHE A CA 1
ATOM 932 C C . PHE A 1 118 ? 14.673 -9.414 5.372 1.00 33.91 118 PHE A C 1
ATOM 934 O O . PHE A 1 118 ? 15.745 -9.179 5.918 1.00 33.91 118 PHE A O 1
ATOM 941 N N . VAL A 1 119 ? 14.603 -10.059 4.204 1.00 35.50 119 VAL A N 1
ATOM 942 C CA . VAL A 1 119 ? 15.805 -10.363 3.416 1.00 35.50 119 VAL A CA 1
ATOM 943 C C . VAL A 1 119 ? 16.290 -9.062 2.776 1.00 35.50 119 VAL A C 1
ATOM 945 O O . VAL A 1 119 ? 15.635 -8.518 1.878 1.00 35.50 119 VAL A O 1
ATOM 948 N N . ALA A 1 120 ? 17.427 -8.563 3.264 1.00 37.34 120 ALA A N 1
ATOM 949 C CA . ALA A 1 120 ? 18.128 -7.419 2.701 1.00 37.34 120 ALA A CA 1
ATOM 950 C C . ALA A 1 120 ? 18.374 -7.623 1.196 1.00 37.34 120 ALA A C 1
ATOM 952 O O . ALA A 1 120 ? 18.657 -8.727 0.726 1.00 37.34 120 ALA A O 1
ATOM 953 N N . ALA A 1 121 ? 18.217 -6.550 0.419 1.00 44.19 121 ALA A N 1
ATOM 954 C CA . ALA A 1 121 ? 18.553 -6.565 -0.998 1.00 44.19 121 ALA A CA 1
ATOM 955 C C . ALA A 1 121 ? 20.032 -6.948 -1.194 1.00 44.19 121 ALA A C 1
ATOM 957 O O . ALA A 1 121 ? 20.849 -6.563 -0.360 1.00 44.19 121 ALA A O 1
ATOM 958 N N . PRO A 1 122 ? 20.393 -7.650 -2.285 1.00 40.53 122 PRO A N 1
ATOM 959 C CA . PRO A 1 122 ? 21.789 -7.884 -2.613 1.00 40.53 122 PRO A CA 1
ATOM 960 C C . PRO A 1 122 ? 22.508 -6.535 -2.683 1.00 40.53 122 PRO A C 1
ATOM 962 O O . PRO A 1 122 ? 22.132 -5.649 -3.454 1.00 40.53 122 PRO A O 1
ATOM 965 N N . SER A 1 123 ? 23.498 -6.362 -1.820 1.00 49.12 123 SER A N 1
ATOM 966 C CA . SER A 1 123 ? 24.564 -5.390 -1.983 1.00 49.12 123 SER A CA 1
ATOM 967 C C . SER A 1 123 ? 25.476 -5.911 -3.087 1.00 49.12 123 SER A C 1
ATOM 969 O O . SER A 1 123 ? 26.103 -6.954 -2.913 1.00 49.12 123 SER A O 1
ATOM 971 N N . HIS A 1 124 ? 25.534 -5.209 -4.212 1.00 49.69 124 HIS A N 1
ATOM 972 C CA . HIS A 1 124 ? 26.616 -5.388 -5.166 1.00 49.69 124 HIS A CA 1
ATOM 973 C C . HIS A 1 124 ? 27.379 -4.075 -5.288 1.00 49.69 124 HIS A C 1
ATOM 975 O O . HIS A 1 124 ? 26.929 -3.134 -5.929 1.00 49.69 124 HIS A O 1
ATOM 981 N N . ASP A 1 125 ? 28.525 -4.055 -4.611 1.00 55.53 125 ASP A N 1
ATOM 982 C CA . ASP A 1 125 ? 29.768 -3.501 -5.141 1.00 55.53 125 ASP A CA 1
ATOM 983 C C . ASP A 1 125 ? 29.920 -3.891 -6.622 1.00 55.53 125 ASP A C 1
ATOM 985 O O . ASP A 1 125 ? 30.007 -5.084 -6.925 1.00 55.53 125 ASP A O 1
ATOM 989 N N . ALA A 1 126 ? 29.933 -2.914 -7.534 1.00 48.47 126 ALA A N 1
ATOM 990 C CA . ALA A 1 126 ? 30.523 -3.013 -8.876 1.00 48.47 126 ALA A CA 1
ATOM 991 C C . ALA A 1 126 ? 30.489 -1.635 -9.564 1.00 48.47 126 ALA A C 1
ATOM 993 O O . ALA A 1 126 ? 29.499 -1.250 -10.179 1.00 48.47 126 ALA A O 1
ATOM 994 N N . GLY A 1 127 ? 31.580 -0.878 -9.456 1.00 48.84 127 GLY A N 1
ATOM 995 C CA . GLY A 1 127 ? 31.695 0.469 -10.013 1.00 48.84 127 GLY A CA 1
ATOM 996 C C . GLY A 1 127 ? 31.492 0.571 -11.535 1.00 48.84 127 GLY A C 1
ATOM 997 O O . GLY A 1 127 ? 31.920 -0.284 -12.311 1.00 48.84 127 GLY A O 1
ATOM 998 N N . ALA A 1 128 ? 30.864 1.683 -11.933 1.00 50.75 128 ALA A N 1
ATOM 999 C CA . ALA A 1 128 ? 30.884 2.372 -13.234 1.00 50.75 128 ALA A CA 1
ATOM 1000 C C . ALA A 1 128 ? 30.402 1.647 -14.517 1.00 50.75 128 ALA A C 1
ATOM 1002 O O . ALA A 1 128 ? 30.034 2.321 -15.476 1.00 50.75 128 ALA A O 1
ATOM 1003 N N . LEU A 1 129 ? 30.295 0.314 -14.565 1.00 49.12 129 LEU A N 1
ATOM 1004 C CA . LEU A 1 129 ? 29.562 -0.407 -15.633 1.00 49.12 129 LEU A CA 1
ATOM 1005 C C . LEU A 1 129 ? 28.046 -0.513 -15.344 1.00 49.12 129 LEU A C 1
ATOM 1007 O O . LEU A 1 129 ? 27.294 -1.127 -16.106 1.00 49.12 129 LEU A O 1
ATOM 1011 N N . ASP A 1 130 ? 27.605 0.095 -14.241 1.00 60.50 130 ASP A N 1
ATOM 1012 C CA . ASP A 1 130 ? 26.342 -0.179 -13.558 1.00 60.50 130 ASP A CA 1
ATOM 1013 C C . ASP A 1 130 ? 25.243 0.872 -13.804 1.00 60.50 130 ASP A C 1
ATOM 1015 O O . ASP A 1 130 ? 24.075 0.605 -13.543 1.00 60.50 130 ASP A O 1
ATOM 1019 N N . ASP A 1 131 ? 25.542 2.035 -14.393 1.00 71.50 131 ASP A N 1
ATOM 1020 C CA . ASP A 1 131 ? 24.551 3.119 -14.528 1.00 71.50 131 ASP A CA 1
ATOM 1021 C C . ASP A 1 131 ? 23.400 2.778 -15.478 1.00 71.50 131 ASP A C 1
ATOM 1023 O O . ASP A 1 131 ? 22.240 3.076 -15.192 1.00 71.50 131 ASP A O 1
ATOM 1027 N N . ARG A 1 132 ? 23.694 2.119 -16.609 1.00 76.81 132 ARG A N 1
ATOM 1028 C CA . ARG A 1 132 ? 22.660 1.700 -17.576 1.00 76.81 132 ARG A CA 1
ATOM 1029 C C . ARG A 1 132 ? 21.787 0.580 -17.016 1.00 76.81 132 ARG A C 1
ATOM 1031 O O . ARG A 1 132 ? 20.572 0.622 -17.191 1.00 76.81 132 ARG A O 1
ATOM 1038 N N . ARG A 1 133 ? 22.390 -0.381 -16.307 1.00 73.69 133 ARG A N 1
ATOM 1039 C CA . ARG A 1 133 ? 21.669 -1.454 -15.602 1.00 73.69 133 ARG A CA 1
ATOM 1040 C C . ARG A 1 133 ? 20.837 -0.901 -14.452 1.00 73.69 133 ARG A C 1
ATOM 1042 O O . ARG A 1 133 ? 19.676 -1.268 -14.318 1.00 73.69 133 ARG A O 1
ATOM 1049 N N . SER A 1 134 ? 21.386 0.030 -13.683 1.00 77.44 134 SER A N 1
ATOM 1050 C CA . SER A 1 134 ? 20.692 0.735 -12.607 1.00 77.44 134 SER A CA 1
ATOM 1051 C C . SER A 1 134 ? 19.531 1.573 -13.134 1.00 77.44 134 SER A C 1
ATOM 1053 O O . SER A 1 134 ? 18.439 1.537 -12.570 1.00 77.44 134 SER A O 1
ATOM 1055 N N . ALA A 1 135 ? 19.721 2.282 -14.250 1.00 82.12 135 ALA A N 1
ATOM 1056 C CA . ALA A 1 135 ? 18.652 3.019 -14.915 1.00 82.12 135 ALA A CA 1
ATOM 1057 C C . ALA A 1 135 ? 17.544 2.078 -15.401 1.00 82.12 135 ALA A C 1
ATOM 1059 O O . ALA A 1 135 ? 16.367 2.370 -15.196 1.00 82.12 135 ALA A O 1
ATOM 1060 N N . GLU A 1 136 ? 17.904 0.933 -15.983 1.00 83.94 136 GLU A N 1
ATOM 1061 C CA . GLU A 1 136 ? 16.928 -0.066 -16.409 1.00 83.94 136 GLU A CA 1
ATOM 1062 C C . GLU A 1 136 ? 16.177 -0.676 -15.223 1.00 83.94 136 GLU A C 1
ATOM 1064 O O . GLU A 1 136 ? 14.950 -0.737 -15.230 1.00 83.94 136 GLU A O 1
ATOM 1069 N N . TYR A 1 137 ? 16.888 -1.032 -14.155 1.00 83.62 137 TYR A N 1
ATOM 1070 C CA . TYR A 1 137 ? 16.292 -1.494 -12.906 1.00 83.62 137 TYR A CA 1
ATOM 1071 C C . TYR A 1 137 ? 15.292 -0.475 -12.343 1.00 83.62 137 TYR A C 1
ATOM 1073 O O . TYR A 1 137 ? 14.157 -0.847 -12.032 1.00 83.62 137 TYR A O 1
ATOM 1081 N N . ARG A 1 138 ? 15.664 0.813 -12.272 1.00 84.31 138 ARG A N 1
ATOM 1082 C CA . ARG A 1 138 ? 14.769 1.895 -11.828 1.00 84.31 138 ARG A CA 1
ATOM 1083 C C . ARG A 1 138 ? 13.546 2.016 -12.733 1.00 84.31 138 ARG A C 1
ATOM 1085 O O . ARG A 1 138 ? 12.428 2.061 -12.223 1.00 84.31 138 ARG A O 1
ATOM 1092 N N . ARG A 1 139 ? 13.725 2.000 -14.060 1.00 86.88 139 ARG A N 1
ATOM 1093 C CA . ARG A 1 139 ? 12.616 2.047 -15.033 1.00 86.88 139 ARG A CA 1
ATOM 1094 C C . ARG A 1 139 ? 11.641 0.888 -14.845 1.00 86.88 139 ARG A C 1
ATOM 1096 O O . ARG A 1 139 ? 10.427 1.093 -14.762 1.00 86.88 139 ARG A O 1
ATOM 1103 N N . MET A 1 140 ? 12.165 -0.327 -14.731 1.00 87.62 140 MET A N 1
ATOM 1104 C CA . MET A 1 140 ? 11.360 -1.530 -14.558 1.00 87.62 140 MET A CA 1
ATOM 1105 C C . MET A 1 140 ? 10.631 -1.534 -13.212 1.00 87.62 140 MET A C 1
ATOM 1107 O O . MET A 1 140 ? 9.434 -1.816 -13.166 1.00 87.62 140 MET A O 1
ATOM 1111 N N . ARG A 1 141 ? 11.302 -1.155 -12.117 1.00 86.75 141 ARG A N 1
ATOM 1112 C CA . ARG A 1 141 ? 10.671 -1.084 -10.792 1.00 86.75 141 ARG A CA 1
ATOM 1113 C C . ARG A 1 141 ? 9.631 0.035 -10.707 1.00 86.75 141 ARG A C 1
ATOM 1115 O O . ARG A 1 141 ? 8.564 -0.203 -10.149 1.00 86.75 141 ARG A O 1
ATOM 1122 N N . ALA A 1 142 ? 9.867 1.195 -11.319 1.00 86.62 142 ALA A N 1
ATOM 1123 C CA . ALA A 1 142 ? 8.872 2.265 -11.413 1.00 86.62 142 ALA A CA 1
ATOM 1124 C C . ALA A 1 142 ? 7.620 1.817 -12.186 1.00 86.62 142 ALA A C 1
ATOM 1126 O O . ALA A 1 142 ? 6.495 2.109 -11.780 1.00 86.62 142 ALA A O 1
ATOM 1127 N N . THR A 1 143 ? 7.803 1.047 -13.263 1.00 90.31 143 THR A N 1
ATOM 1128 C CA . THR A 1 143 ? 6.693 0.452 -14.024 1.00 90.31 143 THR A CA 1
ATOM 1129 C C . THR A 1 143 ? 5.878 -0.515 -13.163 1.00 90.31 143 THR A C 1
ATOM 1131 O O . THR A 1 143 ? 4.648 -0.458 -13.175 1.00 90.31 143 THR A O 1
ATOM 1134 N N . MET A 1 144 ? 6.542 -1.344 -12.351 1.00 89.88 144 MET A N 1
ATOM 1135 C CA . MET A 1 144 ? 5.857 -2.206 -11.382 1.00 89.88 144 MET A CA 1
ATOM 1136 C C . MET A 1 144 ? 5.091 -1.419 -10.327 1.00 89.88 144 MET A C 1
ATOM 1138 O O . MET A 1 144 ? 3.930 -1.726 -10.095 1.00 89.88 144 MET A O 1
ATOM 1142 N N . ILE A 1 145 ? 5.716 -0.414 -9.702 1.00 90.00 145 ILE A N 1
ATOM 1143 C CA . ILE A 1 145 ? 5.081 0.399 -8.654 1.00 90.00 145 ILE A CA 1
ATOM 1144 C C . ILE A 1 145 ? 3.838 1.097 -9.207 1.00 90.00 145 ILE A C 1
ATOM 1146 O O . ILE A 1 145 ? 2.810 1.156 -8.537 1.00 90.00 145 ILE A O 1
ATOM 1150 N N . ARG A 1 146 ? 3.890 1.585 -10.452 1.00 91.81 146 ARG A N 1
ATOM 1151 C CA . ARG A 1 146 ? 2.721 2.180 -11.108 1.00 91.81 146 ARG A CA 1
ATOM 1152 C C . ARG A 1 146 ? 1.575 1.175 -11.235 1.00 91.81 146 ARG A C 1
ATOM 1154 O O . ARG A 1 146 ? 0.444 1.523 -10.912 1.00 91.81 146 ARG A O 1
ATOM 1161 N N . ALA A 1 147 ? 1.862 -0.055 -11.657 1.00 93.94 147 ALA A N 1
ATOM 1162 C CA . ALA A 1 147 ? 0.855 -1.110 -11.761 1.00 93.94 147 ALA A CA 1
ATOM 1163 C C . ALA A 1 147 ? 0.327 -1.564 -10.387 1.00 93.94 147 ALA A C 1
ATOM 1165 O O . ALA A 1 147 ? -0.877 -1.738 -10.228 1.00 93.94 147 ALA A O 1
ATOM 1166 N N . GLU A 1 148 ? 1.206 -1.692 -9.389 1.00 93.38 148 GLU A N 1
ATOM 1167 C CA . GLU A 1 148 ? 0.855 -1.984 -7.992 1.00 93.38 148 GLU A CA 1
ATOM 1168 C C . GLU A 1 148 ? -0.114 -0.919 -7.444 1.00 93.38 148 GLU A C 1
ATOM 1170 O O . GLU A 1 148 ? -1.158 -1.260 -6.893 1.00 93.38 148 GLU A O 1
ATOM 1175 N N . ARG A 1 149 ? 0.176 0.374 -7.656 1.00 93.56 149 ARG A N 1
ATOM 1176 C CA . ARG A 1 149 ? -0.695 1.483 -7.231 1.00 93.56 149 ARG A CA 1
ATOM 1177 C C . ARG A 1 149 ? -2.046 1.491 -7.942 1.00 93.56 149 ARG A C 1
ATOM 1179 O O . ARG A 1 149 ? -3.050 1.732 -7.284 1.00 93.56 149 ARG A O 1
ATOM 1186 N N . GLN A 1 150 ? -2.077 1.249 -9.255 1.00 95.06 150 GLN A N 1
ATOM 1187 C CA . GLN A 1 150 ? -3.337 1.186 -10.006 1.00 95.06 150 GLN A CA 1
ATOM 1188 C C . GLN A 1 150 ? -4.234 0.058 -9.491 1.00 95.06 150 GLN A C 1
ATOM 1190 O O . GLN A 1 150 ? -5.390 0.307 -9.187 1.00 95.06 150 GLN A O 1
ATOM 1195 N N . ALA A 1 151 ? -3.682 -1.133 -9.253 1.00 94.62 151 ALA A N 1
ATOM 1196 C CA . ALA A 1 151 ? -4.456 -2.238 -8.691 1.00 94.62 151 ALA A CA 1
ATOM 1197 C C . ALA A 1 151 ? -5.022 -1.923 -7.296 1.00 94.62 151 ALA A C 1
ATOM 1199 O O . ALA A 1 151 ? -6.145 -2.303 -6.983 1.00 94.62 151 ALA A O 1
ATOM 1200 N N . LEU A 1 152 ? -4.269 -1.209 -6.453 1.00 92.75 152 LEU A N 1
ATOM 1201 C CA . LEU A 1 152 ? -4.793 -0.762 -5.162 1.00 92.75 152 LEU A CA 1
ATOM 1202 C C . LEU A 1 152 ? -5.941 0.242 -5.324 1.00 92.75 152 LEU A C 1
ATOM 1204 O O . LEU A 1 152 ? -6.885 0.198 -4.539 1.00 92.75 152 LEU A O 1
ATOM 1208 N N . LEU A 1 153 ? -5.863 1.145 -6.309 1.00 92.31 153 LEU A N 1
ATOM 1209 C CA . LEU A 1 153 ? -6.939 2.097 -6.607 1.00 92.31 153 LEU A CA 1
ATOM 1210 C C . LEU A 1 153 ? -8.189 1.363 -7.087 1.00 92.31 153 LEU A C 1
ATOM 1212 O O . LEU A 1 153 ? -9.256 1.600 -6.538 1.00 92.31 153 LEU A O 1
ATOM 1216 N N . ASP A 1 154 ? -8.042 0.392 -7.988 1.00 92.00 154 ASP A N 1
ATOM 1217 C CA . ASP A 1 154 ? -9.158 -0.435 -8.456 1.00 92.00 154 ASP A CA 1
ATOM 1218 C C . ASP A 1 154 ? -9.840 -1.179 -7.291 1.00 92.00 154 ASP A C 1
ATOM 1220 O O . ASP A 1 154 ? -11.067 -1.245 -7.209 1.00 92.00 154 ASP A O 1
ATOM 1224 N N . LEU A 1 155 ? -9.054 -1.706 -6.343 1.00 89.94 155 LEU A N 1
ATOM 1225 C CA . LEU A 1 155 ? -9.583 -2.352 -5.136 1.00 89.94 155 LEU A CA 1
ATOM 1226 C C . LEU A 1 155 ? -10.303 -1.371 -4.201 1.00 89.94 155 LEU A C 1
ATOM 1228 O O . LEU A 1 155 ? -11.285 -1.746 -3.560 1.00 89.94 155 LEU A O 1
ATOM 1232 N N . ARG A 1 156 ? -9.819 -0.129 -4.096 1.00 83.50 156 ARG A N 1
ATOM 1233 C CA . ARG A 1 156 ? -10.471 0.942 -3.327 1.00 83.50 156 ARG A CA 1
ATOM 1234 C C . ARG A 1 156 ? -11.793 1.338 -3.971 1.00 83.50 156 ARG A C 1
ATOM 1236 O O . ARG A 1 156 ? -12.795 1.420 -3.269 1.00 83.50 156 ARG A O 1
ATOM 1243 N N . ASP A 1 157 ? -11.787 1.579 -5.275 1.00 87.25 157 ASP A N 1
ATOM 1244 C CA . ASP A 1 157 ? -12.961 2.031 -6.021 1.00 87.25 157 ASP A CA 1
ATOM 1245 C C . ASP A 1 157 ? -14.056 0.952 -6.034 1.00 87.25 157 ASP A C 1
ATOM 1247 O O . ASP A 1 157 ? -15.245 1.268 -6.048 1.00 87.25 157 ASP A O 1
ATOM 1251 N N . GLY A 1 158 ? -13.660 -0.323 -5.954 1.00 83.75 158 GLY A N 1
ATOM 1252 C CA . GLY A 1 158 ? -14.555 -1.463 -5.755 1.00 83.75 158 GLY A CA 1
ATOM 1253 C C . GLY A 1 158 ? -15.006 -1.715 -4.309 1.00 83.75 158 GLY A C 1
ATOM 1254 O O . GLY A 1 158 ? -15.643 -2.739 -4.074 1.00 83.75 158 GLY A O 1
ATOM 1255 N N . ASP A 1 159 ? -14.659 -0.845 -3.350 1.00 79.25 159 ASP A N 1
ATOM 1256 C CA . ASP A 1 159 ? -14.939 -0.990 -1.907 1.00 79.25 159 ASP A CA 1
ATOM 1257 C C . ASP A 1 159 ? -14.437 -2.323 -1.303 1.00 79.25 159 ASP A C 1
ATOM 1259 O O . ASP A 1 159 ? -14.969 -2.841 -0.322 1.00 79.25 159 ASP A O 1
ATOM 1263 N N . VAL A 1 160 ? -13.392 -2.911 -1.902 1.00 81.56 160 VAL A N 1
ATOM 1264 C CA . VAL A 1 160 ? -12.803 -4.189 -1.460 1.00 81.56 160 VAL A CA 1
ATOM 1265 C C . VAL A 1 160 ? -11.859 -3.982 -0.277 1.00 81.56 160 VAL A C 1
ATOM 1267 O O . VAL A 1 160 ? -11.722 -4.870 0.563 1.00 81.56 160 VAL A O 1
ATOM 1270 N N . ILE A 1 161 ? -11.185 -2.829 -0.220 1.00 84.81 161 ILE A N 1
ATOM 1271 C CA . ILE A 1 161 ? -10.189 -2.509 0.812 1.00 84.81 161 ILE A CA 1
ATOM 1272 C C . ILE A 1 161 ? -10.555 -1.216 1.535 1.00 84.81 161 ILE A C 1
ATOM 1274 O O . ILE A 1 161 ? -10.938 -0.244 0.892 1.00 84.81 161 ILE A O 1
ATOM 1278 N N . GLY A 1 162 ? -10.366 -1.157 2.855 1.00 82.44 162 GLY A N 1
ATOM 1279 C CA . GLY A 1 162 ? -10.532 0.051 3.679 1.00 82.44 162 GLY A CA 1
ATOM 1280 C C . GLY A 1 162 ? -9.443 1.120 3.495 1.00 82.44 162 GLY A C 1
ATOM 1281 O O . GLY A 1 162 ? -8.325 0.845 3.046 1.00 82.44 162 GLY A O 1
ATOM 1282 N N . ASP A 1 163 ? -9.794 2.380 3.762 1.00 83.62 163 ASP A N 1
ATOM 1283 C CA . ASP A 1 163 ? -9.027 3.607 3.454 1.00 83.62 163 ASP A CA 1
ATOM 1284 C C . ASP A 1 163 ? -7.693 3.677 4.209 1.00 83.62 163 ASP A C 1
ATOM 1286 O O . ASP A 1 163 ? -6.673 4.180 3.733 1.00 83.62 163 ASP A O 1
ATOM 1290 N N . ASP A 1 164 ? -7.690 3.087 5.391 1.00 82.38 164 ASP A N 1
ATOM 1291 C CA . ASP A 1 164 ? -6.540 2.810 6.231 1.00 82.38 164 ASP A CA 1
ATOM 1292 C C . ASP A 1 164 ? -5.576 1.778 5.619 1.00 82.38 164 ASP A C 1
ATOM 1294 O O . ASP A 1 164 ? -4.368 2.042 5.590 1.00 82.38 164 ASP A O 1
ATOM 1298 N N . VAL A 1 165 ? -6.087 0.663 5.079 1.00 86.69 165 VAL A N 1
ATOM 1299 C CA . VAL A 1 165 ? -5.285 -0.387 4.424 1.00 86.69 165 VAL A CA 1
ATOM 1300 C C . VAL A 1 165 ? -4.579 0.180 3.194 1.00 86.69 165 VAL A C 1
ATOM 1302 O O . VAL A 1 165 ? -3.360 0.057 3.065 1.00 86.69 165 VAL A O 1
ATOM 1305 N N . MET A 1 166 ? -5.310 0.902 2.341 1.00 86.94 166 MET A N 1
ATOM 1306 C CA . MET A 1 166 ? -4.730 1.605 1.190 1.00 86.94 166 MET A CA 1
ATOM 1307 C C . MET A 1 166 ? -3.614 2.560 1.612 1.00 86.94 166 MET A C 1
ATOM 1309 O O . MET A 1 166 ? -2.502 2.475 1.092 1.00 86.94 166 MET A O 1
ATOM 1313 N N . ARG A 1 167 ? -3.876 3.448 2.583 1.00 87.31 167 ARG A N 1
ATOM 1314 C CA . ARG A 1 167 ? -2.873 4.411 3.069 1.00 87.31 167 ARG A CA 1
ATOM 1315 C C . ARG A 1 167 ? -1.641 3.735 3.660 1.00 87.31 167 ARG A C 1
ATOM 1317 O O . ARG A 1 167 ? -0.561 4.322 3.638 1.00 87.31 167 ARG A O 1
ATOM 1324 N N . ARG A 1 168 ? -1.778 2.550 4.257 1.00 86.25 168 ARG A N 1
ATOM 1325 C CA . ARG A 1 168 ? -0.644 1.780 4.782 1.00 86.25 168 ARG A CA 1
ATOM 1326 C C . ARG A 1 168 ? 0.194 1.197 3.646 1.00 86.25 168 ARG A C 1
ATOM 1328 O O . ARG A 1 168 ? 1.392 1.447 3.609 1.00 86.25 168 ARG A O 1
ATOM 1335 N N . ILE A 1 169 ? -0.434 0.500 2.700 1.00 89.44 169 ILE A N 1
ATOM 1336 C CA . ILE A 1 169 ? 0.282 -0.132 1.583 1.00 89.44 169 ILE A CA 1
ATOM 1337 C C . ILE A 1 169 ? 0.918 0.927 0.671 1.00 89.44 169 ILE A C 1
ATOM 1339 O O . ILE A 1 169 ? 2.063 0.763 0.259 1.00 89.44 169 ILE A O 1
ATOM 1343 N N . GLN A 1 170 ? 0.229 2.040 0.390 1.00 88.56 170 GLN A N 1
ATOM 1344 C CA . GLN A 1 170 ? 0.804 3.132 -0.401 1.00 88.56 170 GLN A CA 1
ATOM 1345 C C . GLN A 1 170 ? 2.039 3.739 0.260 1.00 88.56 170 GLN A C 1
ATOM 1347 O O . GLN A 1 170 ? 3.038 3.927 -0.422 1.00 88.56 170 GLN A O 1
ATOM 1352 N N . ARG A 1 171 ? 2.026 3.959 1.582 1.00 87.88 171 ARG A N 1
ATOM 1353 C CA . ARG A 1 171 ? 3.219 4.437 2.299 1.00 87.88 171 ARG A CA 1
ATOM 1354 C C . ARG A 1 171 ? 4.406 3.491 2.140 1.00 87.88 171 ARG A C 1
ATOM 1356 O O . ARG A 1 171 ? 5.513 3.963 1.905 1.00 87.88 171 ARG A O 1
ATOM 1363 N N . ASP A 1 172 ? 4.188 2.180 2.218 1.00 86.25 172 ASP A N 1
ATOM 1364 C CA . ASP A 1 172 ? 5.257 1.196 2.004 1.00 86.25 172 ASP A CA 1
ATOM 1365 C C . ASP A 1 172 ? 5.821 1.276 0.571 1.00 86.25 172 ASP A C 1
ATOM 1367 O O . ASP A 1 172 ? 7.037 1.214 0.375 1.00 86.25 172 ASP A O 1
ATOM 1371 N N . LEU A 1 173 ? 4.951 1.447 -0.434 1.00 84.69 173 LEU A N 1
ATOM 1372 C CA . LEU A 1 173 ? 5.355 1.611 -1.836 1.00 84.69 173 LEU A CA 1
ATOM 1373 C C . LEU A 1 173 ? 6.103 2.926 -2.081 1.00 84.69 173 LEU A C 1
ATOM 1375 O O . LEU A 1 173 ? 7.070 2.946 -2.840 1.00 84.69 173 LEU A O 1
ATOM 1379 N N . ASP A 1 174 ? 5.672 4.009 -1.440 1.00 85.38 174 ASP A N 1
ATOM 1380 C CA . ASP A 1 174 ? 6.296 5.327 -1.541 1.00 85.38 174 ASP A CA 1
ATOM 1381 C C . ASP A 1 174 ? 7.691 5.323 -0.911 1.00 85.38 174 ASP A C 1
ATOM 1383 O O . ASP A 1 174 ? 8.630 5.858 -1.496 1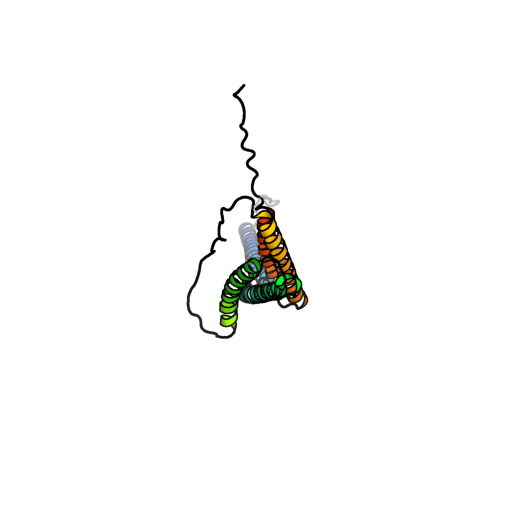.00 85.38 174 ASP A O 1
ATOM 1387 N N . LEU A 1 175 ? 7.859 4.648 0.231 1.00 82.00 175 LEU A N 1
ATOM 1388 C CA . LEU A 1 175 ? 9.173 4.431 0.837 1.00 82.00 175 LEU A CA 1
ATOM 1389 C C . LEU A 1 175 ? 10.083 3.606 -0.078 1.00 82.00 175 LEU A C 1
ATOM 1391 O O . LEU A 1 175 ? 11.250 3.953 -0.249 1.00 82.00 175 LEU A O 1
ATOM 1395 N N . GLU A 1 176 ? 9.567 2.541 -0.701 1.00 75.56 176 GLU A N 1
ATOM 1396 C CA . GLU A 1 176 ? 10.346 1.760 -1.668 1.00 75.56 176 GLU A CA 1
ATOM 1397 C C . GLU A 1 176 ? 10.744 2.616 -2.882 1.00 75.56 176 GLU A C 1
ATOM 1399 O O . GLU A 1 176 ? 11.872 2.494 -3.350 1.00 75.56 176 GLU A O 1
ATOM 1404 N N . LEU A 1 177 ? 9.875 3.518 -3.354 1.00 74.31 177 LEU A N 1
ATOM 1405 C CA . LEU A 1 177 ? 10.186 4.450 -4.442 1.00 74.31 177 LEU A CA 1
ATOM 1406 C C . LEU A 1 177 ? 11.292 5.440 -4.063 1.00 74.31 177 LEU A C 1
ATOM 1408 O O . LEU A 1 177 ? 12.261 5.576 -4.806 1.00 74.31 177 LEU A O 1
ATOM 1412 N N . ILE A 1 178 ? 11.186 6.073 -2.893 1.00 76.06 178 ILE A N 1
ATOM 1413 C CA . ILE A 1 178 ? 12.200 7.013 -2.399 1.00 76.06 178 ILE A CA 1
ATOM 1414 C C . ILE A 1 178 ? 13.554 6.313 -2.276 1.00 76.06 178 ILE A C 1
ATOM 1416 O O . ILE A 1 178 ? 14.562 6.860 -2.704 1.00 76.06 178 ILE A O 1
ATOM 1420 N N . LEU A 1 179 ? 13.587 5.078 -1.767 1.00 72.50 179 LEU A N 1
ATOM 1421 C CA . LEU A 1 179 ? 14.825 4.299 -1.659 1.00 72.50 179 LEU A CA 1
ATOM 1422 C C . LEU A 1 179 ? 15.451 3.950 -3.019 1.00 72.50 179 LEU A C 1
ATOM 1424 O O . LEU A 1 179 ? 16.658 3.724 -3.100 1.00 72.50 179 LEU A O 1
ATOM 1428 N N . LEU A 1 180 ? 14.653 3.868 -4.086 1.00 69.81 180 LEU A N 1
ATOM 1429 C CA . LEU A 1 180 ? 15.156 3.652 -5.447 1.00 69.81 180 LEU A CA 1
ATOM 1430 C C . LEU A 1 180 ? 15.757 4.922 -6.048 1.00 69.81 180 LEU A C 1
ATOM 1432 O O . LEU A 1 180 ? 16.666 4.822 -6.872 1.00 69.81 180 LEU A O 1
ATOM 1436 N N . GLU A 1 181 ? 15.240 6.084 -5.653 1.00 68.19 181 GLU A N 1
ATOM 1437 C CA . GLU A 1 181 ? 15.736 7.397 -6.067 1.00 68.19 181 GLU A CA 1
ATOM 1438 C C . GLU A 1 181 ? 16.952 7.828 -5.237 1.00 68.19 181 GLU A C 1
ATOM 1440 O O . GLU A 1 181 ? 17.899 8.371 -5.789 1.00 68.19 181 GLU A O 1
ATOM 1445 N N . SER A 1 182 ? 16.986 7.516 -3.937 1.00 64.50 182 SER A N 1
ATOM 1446 C CA . SER A 1 182 ? 18.047 7.937 -3.013 1.00 64.50 182 SER A CA 1
ATOM 1447 C C . SER A 1 182 ? 19.328 7.103 -3.090 1.00 64.50 182 SER A C 1
ATOM 1449 O O . SER A 1 182 ? 20.331 7.471 -2.488 1.00 64.50 182 SER A O 1
ATOM 1451 N N . ARG A 1 183 ? 19.314 5.954 -3.776 1.00 52.91 183 ARG A N 1
ATOM 1452 C CA . ARG A 1 183 ? 20.493 5.090 -3.967 1.00 52.91 183 ARG A CA 1
ATOM 1453 C C . ARG A 1 183 ? 21.297 5.518 -5.200 1.00 52.91 183 ARG A C 1
ATOM 1455 O O . ARG A 1 183 ? 21.733 4.681 -5.988 1.00 52.91 183 ARG A O 1
ATOM 1462 N N . GLU A 1 184 ? 21.452 6.827 -5.377 1.00 45.41 184 GLU A N 1
ATOM 1463 C CA . GLU A 1 184 ? 22.532 7.401 -6.174 1.00 45.41 184 GLU A CA 1
ATOM 1464 C C . GLU A 1 184 ? 23.858 7.101 -5.456 1.00 45.41 184 GLU A C 1
ATOM 1466 O O . GLU A 1 184 ? 23.911 7.175 -4.223 1.00 45.41 184 GLU A O 1
ATOM 1471 N N . PRO A 1 185 ? 24.929 6.716 -6.174 1.00 37.22 185 PRO A N 1
ATOM 1472 C CA . PRO A 1 185 ? 26.244 6.674 -5.564 1.00 37.22 185 PRO A CA 1
ATOM 1473 C C . PRO A 1 185 ? 26.532 8.083 -5.054 1.00 37.22 185 PRO A C 1
ATOM 1475 O O . PRO A 1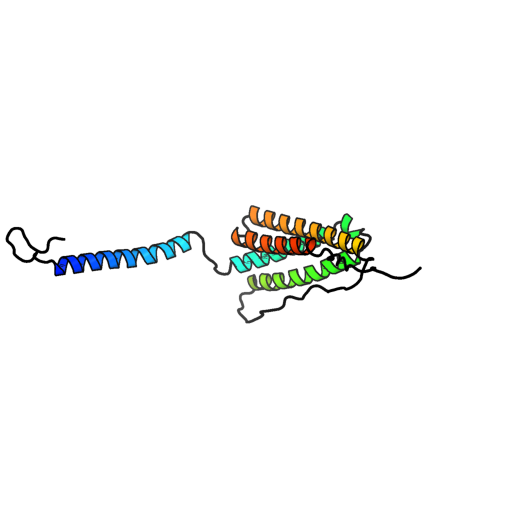 185 ? 26.515 9.045 -5.823 1.00 37.22 185 PRO A O 1
ATOM 1478 N N . VAL A 1 186 ? 26.783 8.205 -3.750 1.00 37.50 186 VAL A N 1
ATOM 1479 C CA . VAL A 1 186 ? 27.522 9.350 -3.234 1.00 37.50 186 VAL A CA 1
ATOM 1480 C C . VAL A 1 186 ? 28.805 9.362 -4.052 1.00 37.50 186 VAL A C 1
ATOM 1482 O O . VAL A 1 186 ? 29.646 8.478 -3.903 1.00 37.50 186 VAL A O 1
ATOM 1485 N N . VAL A 1 187 ? 28.913 10.301 -4.992 1.00 44.75 187 VAL A N 1
ATOM 1486 C CA . VAL A 1 187 ? 30.200 10.673 -5.560 1.00 44.75 187 VAL A CA 1
ATOM 1487 C C . VAL A 1 187 ? 30.938 11.265 -4.376 1.00 44.75 187 VAL A C 1
ATOM 1489 O O . VAL A 1 187 ? 30.788 12.444 -4.058 1.00 44.75 187 VAL A O 1
ATOM 1492 N N . GLU A 1 188 ? 31.648 10.404 -3.652 1.00 38.56 188 GLU A N 1
ATOM 1493 C CA . GLU A 1 188 ? 32.682 10.824 -2.733 1.00 38.56 188 GLU A CA 1
ATOM 1494 C C . GLU A 1 188 ? 33.708 11.506 -3.629 1.00 38.56 188 GLU A C 1
ATOM 1496 O O . GLU A 1 188 ? 34.535 10.882 -4.291 1.00 38.56 188 GLU A O 1
ATOM 1501 N N . SER A 1 189 ? 33.528 12.819 -3.767 1.00 46.31 189 SER A N 1
ATOM 1502 C CA . SER A 1 189 ? 34.551 13.736 -4.223 1.00 46.31 189 SER A CA 1
ATOM 1503 C C . SER A 1 189 ? 35.647 13.678 -3.170 1.00 46.31 189 SER A C 1
ATOM 1505 O O . SER A 1 189 ? 35.771 14.589 -2.351 1.00 46.31 189 SER A O 1
ATOM 1507 N N . ASP A 1 190 ? 36.401 12.583 -3.164 1.00 37.22 190 ASP A N 1
ATOM 1508 C CA . ASP A 1 190 ? 37.607 12.505 -2.379 1.00 37.22 190 ASP A CA 1
ATOM 1509 C C . ASP A 1 190 ? 38.616 13.413 -3.074 1.00 37.22 190 ASP A C 1
ATOM 1511 O O . ASP A 1 190 ? 39.088 13.191 -4.194 1.00 37.22 190 ASP A O 1
ATOM 1515 N N . ALA A 1 191 ? 38.818 14.552 -2.433 1.00 46.38 191 ALA A N 1
ATOM 1516 C CA . ALA A 1 191 ? 39.822 15.509 -2.799 1.00 46.38 191 ALA A CA 1
ATOM 1517 C C . ALA A 1 191 ? 41.190 14.880 -2.532 1.00 46.38 191 ALA A C 1
ATOM 1519 O O . ALA A 1 191 ? 41.508 14.643 -1.376 1.00 46.38 191 ALA A O 1
ATOM 1520 N N . MET A 1 192 ? 42.011 14.669 -3.566 1.00 40.66 192 MET A N 1
ATOM 1521 C CA . MET A 1 192 ? 43.464 14.916 -3.538 1.00 40.66 192 MET A CA 1
ATOM 1522 C C . MET A 1 192 ? 44.150 14.415 -4.815 1.00 40.66 192 MET A C 1
ATOM 1524 O O . MET A 1 192 ? 44.453 13.240 -4.966 1.00 40.66 192 MET A O 1
ATOM 1528 N N . SER A 1 193 ? 44.536 15.361 -5.665 1.00 41.94 193 SER A N 1
ATOM 1529 C CA . SER A 1 193 ? 45.925 15.422 -6.126 1.00 41.94 193 SER A CA 1
ATOM 1530 C C . SER A 1 193 ? 46.376 16.865 -5.950 1.00 41.94 193 SER A C 1
ATOM 1532 O O . SER A 1 193 ? 46.329 17.682 -6.866 1.00 41.94 193 SER A O 1
ATOM 1534 N N . VAL A 1 194 ? 46.733 17.186 -4.708 1.00 51.28 194 VAL A N 1
ATOM 1535 C CA . VAL A 1 194 ? 47.701 18.240 -4.431 1.00 51.28 194 VAL A CA 1
ATOM 1536 C C . VAL A 1 194 ? 49.079 17.578 -4.489 1.00 51.28 194 VAL A C 1
ATOM 1538 O O . VAL A 1 194 ? 49.337 16.637 -3.745 1.00 51.28 194 VAL A O 1
ATOM 1541 N N . ASP A 1 195 ? 49.908 18.137 -5.369 1.00 45.91 195 ASP A N 1
ATOM 1542 C CA . ASP A 1 195 ? 51.375 18.204 -5.344 1.00 45.91 195 ASP A CA 1
ATOM 1543 C C . ASP A 1 195 ? 52.233 17.082 -5.972 1.00 45.91 195 ASP A C 1
ATOM 1545 O O . ASP A 1 195 ? 52.122 15.904 -5.637 1.00 45.91 195 ASP A O 1
ATOM 1549 N N . GLY A 1 196 ? 53.174 17.520 -6.827 1.00 49.31 196 GLY A N 1
ATOM 1550 C CA . GLY A 1 196 ? 54.449 16.844 -7.098 1.00 49.31 196 GLY A CA 1
ATOM 1551 C C . GLY A 1 196 ? 54.738 16.364 -8.533 1.00 49.31 196 GLY A C 1
ATOM 1552 O O . GLY A 1 196 ? 54.215 15.330 -8.931 1.00 49.31 196 GLY A O 1
ATOM 1553 N N . GLN A 1 197 ? 55.736 17.007 -9.176 1.00 44.84 197 GLN A N 1
ATOM 1554 C CA . GLN A 1 197 ? 56.520 16.635 -10.391 1.00 44.84 197 GLN A CA 1
ATOM 1555 C C . GLN A 1 197 ? 55.972 17.216 -11.719 1.00 44.84 197 GLN A C 1
ATOM 1557 O O . GLN A 1 197 ? 54.848 16.910 -12.096 1.00 44.84 197 GLN A O 1
ATOM 1562 N N . GLU A 1 198 ? 56.668 18.058 -12.496 1.00 39.56 198 GLU A N 1
ATOM 1563 C CA . GLU A 1 198 ? 58.081 18.499 -12.566 1.00 39.56 198 GLU A CA 1
ATOM 1564 C C . GLU A 1 198 ? 58.200 20.021 -12.767 1.00 39.56 198 GLU A C 1
ATOM 1566 O O . GLU A 1 198 ? 57.317 20.607 -13.438 1.00 39.56 198 GLU A O 1
#

Sequence (198 aa):
MPLTTATGAPFPAREQIIFITFCVIFVTLVLQGPTLAPLARWLGIRSDGRAEDEEAHARLTAAEAGLKALGSAEVTDSQYPEIARYLRQRHRQRARRWAAQEARRLDHRPDEAAHEHFVAAPSHDAGALDDRRSAEYRRMRATMIRAERQALLDLRDGDVIGDDVMRRIQRDLDLELILLESREPVVESDAMSVDGQE